Protein AF-A0AAV4W6X4-F1 (afdb_monomer)

Solvent-accessible surface area (backb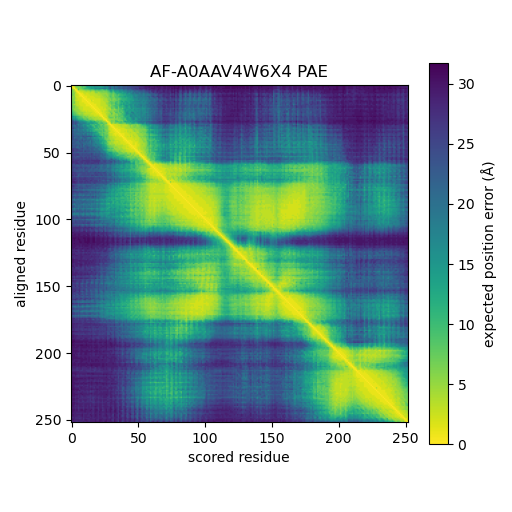one atoms only — not comparable to full-atom values): 14424 Å² total; per-residue (Å²): 135,84,77,59,70,67,57,58,50,54,52,48,53,51,52,53,51,50,51,50,51,55,50,52,53,52,52,52,50,52,52,51,50,50,51,50,51,51,52,51,53,48,52,49,50,51,51,54,49,52,60,51,48,63,61,72,48,82,48,57,67,60,45,52,53,45,26,74,75,66,34,67,70,59,29,50,51,55,53,48,51,52,51,52,49,52,54,50,52,48,53,47,48,45,43,40,62,51,54,48,44,55,50,50,52,36,51,53,55,50,47,72,74,53,85,77,74,92,73,88,60,78,93,50,76,70,32,70,80,69,54,42,68,66,46,54,79,32,87,85,28,82,85,58,66,65,81,53,73,39,71,62,44,96,96,40,76,44,54,35,62,59,32,52,51,49,41,53,49,53,48,64,59,42,59,70,73,67,42,57,62,58,55,48,51,49,51,47,50,55,59,60,58,32,70,72,46,50,54,52,51,52,59,60,68,66,65,69,89,85,71,88,47,71,71,58,51,54,50,52,52,50,53,49,52,53,56,50,51,51,55,52,49,53,53,52,50,53,53,51,54,52,52,53,52,53,53,56,66,71,76,108

Radius of gyration: 35.15 Å; Cα contacts (8 Å, |Δi|>4): 95; chains: 1; bounding box: 85×54×95 Å

Secondary structure (DSSP, 8-state):
----HHHHHHHHHHHHHHHHHHHHHHHHHHHHHHHHHHHHHHHHHHHHHHHHHHHT-TTHHHHHHHHHHHHHHHHHHHHHHHHHHHHHHHHHHHHIIIIIHHHHHHHHHHHHH-------PPP-HHHHHHT-GGGGGSTTSGGG--SSEEEEETTEEEEHHHHHHHHHHHHHHHHHHT-HHHHHHHHHHHHHTSHHHHHHHHHHHT--S----HHHHHHHHHHHHHHHHHHHHHHHHHHHHHHHHHHHHH--

Sequence (252 aa):
MHQSLTIKRQVKERLDAEKQRKIATKTLSYLTRIKLALLMTWHKFWHEIKGISYIFEPWHSSIKTIQGQYGSGVASYFIFLRWLLYINLWNFFTTFCFVVTPQLIVTTKTNHTSLSSNSSESFHFSNLLTGSGWLTDSLFYYGHYTHKVLEVIPHLYYNMPLAYLLTIGINAIINPNCSEFKLHIKNYVDTAGGIKNVFCNKIFSAWDYAIETENAAQLQKRSFCNGMQELLYMKYQDKMQRTTKQIIIQSH

Foldseek 3Di:
DDDDPVVVVVVVVVVVVVVVVVVVVVVVVVVVVVVVVVVVVVVVVVVVVVVCVVVLCVCVVVLVVCCVVVNDVVSLVVVVVSLVVVLVVVLVVLCCVLFLVLVVLQVVVVCVVPVDDDPPDDDDPVCVVVCDGPNCPDSPHPVVTDQQFDCSDVVDTRGNVVSVVVSCVVSVVVSVVSPVVVVVVVVVVVVCVPLVNVVVVLVVVLDDPPDPDPVVVVVSVVVSVVVVVVSVVVVVVVVVVVVVVVVVVVVD

Organism: Caerostris extrusa (NCBI:txid172846)

InterPro domains:
  IPR038900 Transmembrane channel-like protein [PTHR23302] (5-247)

Mean predicted aligned error: 16.88 Å

pLDDT: mean 78.05, std 10.92, range [46.84, 92.44]

Structure (mmCIF, N/CA/C/O backbone):
data_AF-A0AAV4W6X4-F1
#
_entry.id   AF-A0AAV4W6X4-F1
#
loop_
_atom_site.group_PDB
_atom_site.id
_atom_site.type_symbol
_atom_site.label_atom_id
_atom_site.label_alt_id
_atom_site.label_comp_id
_atom_site.label_asym_id
_atom_site.label_entity_id
_atom_site.label_seq_id
_atom_site.pdbx_PDB_ins_code
_atom_site.Cartn_x
_atom_site.Cartn_y
_atom_site.Cartn_z
_atom_site.occupancy
_atom_site.B_iso_or_equiv
_atom_site.auth_seq_id
_atom_site.auth_comp_id
_atom_site.auth_asym_id
_atom_site.auth_atom_id
_atom_site.pdbx_PDB_model_num
ATOM 1 N N . MET A 1 1 ? 61.155 35.122 -43.018 1.00 46.84 1 MET A N 1
ATOM 2 C CA . MET A 1 1 ? 61.040 35.085 -41.542 1.00 46.84 1 MET A CA 1
ATOM 3 C C . MET A 1 1 ? 60.462 33.725 -41.139 1.00 46.84 1 MET A C 1
ATOM 5 O O . MET A 1 1 ? 59.253 33.538 -41.180 1.00 46.84 1 MET A O 1
ATOM 9 N N . HIS A 1 2 ? 61.316 32.728 -40.881 1.00 55.78 2 HIS A N 1
ATOM 10 C CA . HIS A 1 2 ? 60.877 31.373 -40.519 1.00 55.78 2 HIS A CA 1
ATOM 11 C C . HIS A 1 2 ? 60.435 31.358 -39.053 1.00 55.78 2 HIS A C 1
ATOM 13 O O . HIS A 1 2 ? 61.258 31.472 -38.151 1.00 55.78 2 HIS A O 1
ATOM 19 N N . GLN A 1 3 ? 59.131 31.247 -38.803 1.00 60.97 3 GLN A N 1
ATOM 20 C CA . GLN A 1 3 ? 58.630 31.020 -37.447 1.00 60.97 3 GLN A CA 1
ATOM 21 C C . GLN A 1 3 ? 59.126 29.661 -36.942 1.00 60.97 3 GLN A C 1
ATOM 23 O O . GLN A 1 3 ? 58.986 28.657 -37.646 1.00 60.97 3 GLN A O 1
ATOM 28 N N . SER A 1 4 ? 59.696 29.626 -35.734 1.00 71.75 4 SER A N 1
ATOM 29 C CA . SER A 1 4 ? 60.204 28.385 -35.148 1.00 71.75 4 SER A CA 1
ATOM 30 C C . SER A 1 4 ? 59.057 27.391 -34.931 1.00 71.75 4 SER A C 1
ATOM 32 O O . SER A 1 4 ? 57.954 27.751 -34.507 1.00 71.75 4 SER A O 1
ATOM 34 N N . LEU A 1 5 ? 59.304 26.120 -35.257 1.00 75.06 5 LEU A N 1
ATOM 35 C CA . LEU A 1 5 ? 58.319 25.031 -35.175 1.00 75.06 5 LEU A CA 1
ATOM 36 C C . LEU A 1 5 ? 57.705 24.903 -33.771 1.00 75.06 5 LEU A C 1
ATOM 38 O O . LEU A 1 5 ? 56.543 24.522 -33.622 1.00 75.06 5 LEU A O 1
ATOM 42 N N . THR A 1 6 ? 58.462 25.303 -32.752 1.00 74.75 6 THR A N 1
ATOM 43 C CA . THR A 1 6 ? 58.062 25.329 -31.345 1.00 74.75 6 THR A CA 1
ATOM 44 C C . THR A 1 6 ? 56.880 26.267 -31.094 1.00 74.75 6 THR A C 1
ATOM 46 O O . THR A 1 6 ? 55.951 25.898 -30.377 1.00 74.75 6 THR A O 1
ATOM 49 N N . ILE A 1 7 ? 56.854 27.437 -31.744 1.00 79.19 7 ILE A N 1
ATOM 50 C CA . ILE A 1 7 ? 55.760 28.411 -31.600 1.00 79.19 7 ILE A CA 1
ATOM 51 C C . ILE A 1 7 ? 54.475 27.857 -32.223 1.00 79.19 7 ILE A C 1
ATOM 53 O O . ILE A 1 7 ? 53.411 27.921 -31.611 1.00 79.19 7 ILE A O 1
ATOM 57 N N . LYS A 1 8 ? 54.561 27.237 -33.407 1.00 81.19 8 LYS A N 1
ATOM 58 C CA . LYS A 1 8 ? 53.390 26.622 -34.058 1.00 81.19 8 LYS A CA 1
ATOM 59 C C . LYS A 1 8 ? 52.809 25.477 -33.230 1.00 81.19 8 LYS A C 1
ATOM 61 O O . LYS A 1 8 ? 51.589 25.347 -33.142 1.00 81.19 8 LYS A O 1
ATOM 66 N N . ARG A 1 9 ? 53.669 24.676 -32.594 1.00 82.19 9 ARG A N 1
ATOM 67 C CA . ARG A 1 9 ? 53.244 23.587 -31.709 1.00 82.19 9 ARG A CA 1
ATOM 68 C C . ARG A 1 9 ? 52.538 24.112 -30.456 1.00 82.19 9 ARG A C 1
ATOM 70 O O . ARG A 1 9 ? 51.444 23.646 -30.161 1.00 82.19 9 ARG A O 1
ATOM 77 N N . GLN A 1 10 ? 53.090 25.131 -29.795 1.00 83.69 10 GLN A N 1
ATOM 78 C CA . GLN A 1 10 ? 52.441 25.753 -28.633 1.00 83.69 10 GLN A CA 1
ATOM 79 C C . GLN A 1 10 ? 51.100 26.407 -28.982 1.00 83.69 10 GLN A C 1
ATOM 81 O O . GLN A 1 10 ? 50.143 26.303 -28.217 1.00 83.69 10 GLN A O 1
ATOM 86 N N . VAL A 1 11 ? 51.004 27.066 -30.140 1.00 82.81 11 VAL A N 1
ATOM 87 C CA . VAL A 1 11 ? 49.744 27.665 -30.602 1.00 82.81 11 VAL A CA 1
ATOM 88 C C . VAL A 1 11 ? 48.695 26.585 -30.866 1.00 82.81 11 VAL A C 1
ATOM 90 O O . VAL A 1 11 ? 47.550 26.748 -30.450 1.00 82.81 11 VAL A O 1
ATOM 93 N N . LYS A 1 12 ? 49.082 25.462 -31.483 1.00 83.81 12 LYS A N 1
ATOM 94 C CA . LYS A 1 12 ? 48.182 24.326 -31.714 1.00 83.81 12 LYS A CA 1
ATOM 95 C C . LYS A 1 12 ? 47.697 23.699 -30.404 1.00 83.81 12 LYS A C 1
ATOM 97 O O . LYS A 1 12 ? 46.496 23.531 -30.237 1.00 83.81 12 LYS A O 1
ATOM 102 N N . GLU A 1 13 ? 48.595 23.445 -29.453 1.00 84.94 13 GLU A N 1
ATOM 103 C CA . GLU A 1 13 ? 48.237 22.891 -28.137 1.00 84.94 13 GLU A CA 1
ATOM 104 C C . GLU A 1 13 ? 47.282 23.822 -27.362 1.00 84.94 13 GLU A C 1
ATOM 106 O O . GLU A 1 13 ? 46.324 23.352 -26.746 1.00 84.94 13 GLU A O 1
ATOM 111 N N . ARG A 1 14 ? 47.467 25.150 -27.448 1.00 83.25 14 ARG A N 1
ATOM 112 C CA . ARG A 1 14 ? 46.530 26.128 -26.860 1.00 83.25 14 ARG A CA 1
ATOM 113 C C . ARG A 1 14 ? 45.168 26.142 -27.558 1.00 83.25 14 ARG A C 1
ATOM 115 O O . ARG A 1 14 ? 44.146 26.211 -26.878 1.00 83.25 14 ARG A O 1
ATOM 122 N N . LEU A 1 15 ? 45.143 26.048 -28.887 1.00 83.56 15 LEU A N 1
ATOM 123 C CA . LEU A 1 15 ? 43.908 25.961 -29.676 1.00 83.56 15 LEU A CA 1
ATOM 124 C C . LEU A 1 15 ? 43.122 24.683 -29.365 1.00 83.56 15 LEU A C 1
ATOM 126 O O . LEU A 1 15 ? 41.903 24.738 -29.184 1.00 83.56 15 LEU A O 1
ATOM 130 N N . ASP A 1 16 ? 43.812 23.550 -29.249 1.00 82.50 16 ASP A N 1
ATOM 131 C CA . ASP A 1 16 ? 43.201 22.266 -28.912 1.00 82.50 16 ASP A CA 1
ATOM 132 C C . ASP A 1 16 ? 42.662 22.275 -27.467 1.00 82.50 16 ASP A C 1
ATOM 134 O O . ASP A 1 16 ? 41.526 21.849 -27.231 1.00 82.50 16 ASP A O 1
ATOM 138 N N . ALA A 1 17 ? 43.395 22.867 -26.516 1.00 82.38 17 ALA A N 1
ATOM 139 C CA . ALA A 1 17 ? 42.943 23.041 -25.133 1.00 82.38 17 ALA A CA 1
ATOM 140 C C . ALA A 1 17 ? 41.722 23.978 -25.008 1.00 82.38 17 ALA A C 1
ATOM 142 O O . ALA A 1 17 ? 40.789 23.692 -24.249 1.00 82.38 17 ALA A O 1
ATOM 143 N N . GLU A 1 18 ? 41.672 25.078 -25.768 1.00 81.06 18 GLU A N 1
ATOM 144 C CA . GLU A 1 18 ? 40.496 25.958 -25.814 1.00 81.06 18 GLU A CA 1
ATOM 145 C C . GLU A 1 18 ? 39.280 25.275 -26.441 1.00 81.06 18 GLU A C 1
ATOM 147 O O . GLU A 1 18 ? 38.154 25.438 -25.956 1.00 81.06 18 GLU A O 1
ATOM 152 N N . LYS A 1 19 ? 39.490 24.494 -27.506 1.00 78.25 19 LYS A N 1
ATOM 153 C CA . LYS A 1 19 ? 38.424 23.735 -28.163 1.00 78.25 19 LYS A CA 1
ATOM 154 C C . LYS A 1 19 ? 37.836 22.704 -27.202 1.00 78.25 19 LYS A C 1
ATOM 156 O O . LYS A 1 19 ? 36.614 22.640 -27.067 1.00 78.25 19 LYS A O 1
ATOM 161 N N . GLN A 1 20 ? 38.680 21.982 -26.464 1.00 73.50 20 GLN A N 1
ATOM 162 C CA . GLN A 1 20 ? 38.234 21.039 -25.436 1.00 73.50 20 GLN A CA 1
ATOM 163 C C . GLN A 1 20 ? 37.501 21.730 -24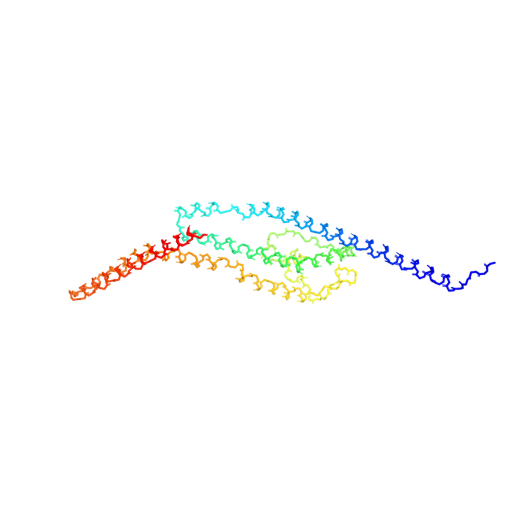.280 1.00 73.50 20 GLN A C 1
ATOM 165 O O . GLN A 1 20 ? 36.435 21.262 -23.881 1.00 73.50 20 GLN A O 1
ATOM 170 N N . ARG A 1 21 ? 37.979 22.886 -23.797 1.00 71.31 21 ARG A N 1
ATOM 171 C CA . ARG A 1 21 ? 37.264 23.677 -22.777 1.00 71.31 21 ARG A CA 1
ATOM 172 C C . ARG A 1 21 ? 35.891 24.151 -23.252 1.00 71.31 21 ARG A C 1
ATOM 174 O O . ARG A 1 21 ? 34.931 24.056 -22.495 1.00 71.31 21 ARG A O 1
ATOM 181 N N . LYS A 1 22 ? 35.772 24.635 -24.493 1.00 69.56 22 LYS A N 1
ATOM 182 C CA . LYS A 1 22 ? 34.487 25.075 -25.075 1.00 69.56 22 LYS A CA 1
ATOM 183 C C . LYS A 1 22 ? 33.509 23.916 -25.280 1.00 69.56 22 LYS A C 1
ATOM 185 O O . LYS A 1 22 ? 32.305 24.109 -25.132 1.00 69.56 22 LYS A O 1
ATOM 190 N N . ILE A 1 23 ? 34.007 22.725 -25.613 1.00 67.19 23 ILE A N 1
ATOM 191 C CA . ILE A 1 23 ? 33.185 21.512 -25.699 1.00 67.19 23 ILE A CA 1
ATOM 192 C C . ILE A 1 23 ? 32.712 21.115 -24.298 1.00 67.19 23 ILE A C 1
ATOM 194 O O . ILE A 1 23 ? 31.509 20.972 -24.100 1.00 67.19 23 ILE A O 1
ATOM 198 N N . ALA A 1 24 ? 33.621 21.053 -23.320 1.00 65.25 24 ALA A N 1
ATOM 199 C CA . ALA A 1 24 ? 33.309 20.688 -21.941 1.00 65.25 24 ALA A CA 1
ATOM 200 C C . ALA A 1 24 ? 32.293 21.640 -21.286 1.00 65.25 24 ALA A C 1
ATOM 202 O O . ALA A 1 24 ? 31.374 21.178 -20.618 1.00 65.25 24 ALA A O 1
ATOM 203 N N . THR A 1 25 ? 32.393 22.959 -21.498 1.00 63.28 25 THR A N 1
ATOM 204 C CA . THR A 1 25 ? 31.425 23.930 -20.949 1.00 63.28 25 THR A CA 1
ATOM 205 C C . THR A 1 25 ? 30.062 23.864 -21.639 1.00 63.28 25 THR A C 1
ATOM 207 O O . THR A 1 25 ? 29.034 23.984 -20.967 1.00 63.28 25 THR A O 1
ATOM 210 N N . LYS A 1 26 ? 30.015 23.609 -22.956 1.00 61.59 26 LYS A N 1
ATOM 211 C CA . LYS A 1 26 ? 28.754 23.377 -23.683 1.00 61.59 26 LYS A CA 1
ATOM 212 C C . LYS A 1 26 ? 28.065 22.083 -23.238 1.00 61.59 26 LYS A C 1
ATOM 214 O O . LYS A 1 26 ? 26.854 22.103 -23.015 1.00 61.59 26 LYS A O 1
ATOM 219 N N . THR A 1 27 ? 28.809 20.991 -23.048 1.00 61.06 27 THR A N 1
ATOM 220 C CA . THR A 1 27 ? 28.259 19.718 -22.546 1.00 61.06 27 THR A CA 1
ATOM 221 C C . THR A 1 27 ? 27.815 19.830 -21.088 1.00 61.06 27 THR A C 1
ATOM 223 O O . THR A 1 27 ? 26.725 19.361 -20.757 1.00 61.06 27 THR A O 1
ATOM 226 N N . LEU A 1 28 ? 28.580 20.525 -20.232 1.00 61.84 28 LEU A N 1
ATOM 227 C CA . LEU A 1 28 ? 28.172 20.806 -18.848 1.00 61.84 28 LEU A CA 1
ATOM 228 C C . LEU A 1 28 ? 26.872 21.627 -18.812 1.00 61.84 28 LEU A C 1
ATOM 230 O O . LEU A 1 28 ? 25.986 21.345 -18.008 1.00 61.84 28 LEU A O 1
ATOM 234 N N . SER A 1 29 ? 26.712 22.606 -19.710 1.00 69.94 29 SER A N 1
ATOM 235 C CA . SER A 1 29 ? 25.499 23.431 -19.802 1.00 69.94 29 SER A CA 1
ATOM 236 C C . SER A 1 29 ? 24.272 22.622 -20.233 1.00 69.94 29 SER A C 1
ATOM 238 O O . SER A 1 29 ? 23.201 22.779 -19.649 1.00 69.94 29 SER A O 1
ATOM 240 N N . TYR A 1 30 ? 24.415 21.715 -21.202 1.00 76.06 30 TYR A N 1
ATOM 241 C CA . TYR A 1 30 ? 23.309 20.873 -21.666 1.00 76.06 30 TYR A CA 1
ATOM 242 C C . TYR A 1 30 ? 22.846 19.871 -20.596 1.00 76.06 30 TYR A C 1
ATOM 244 O O . 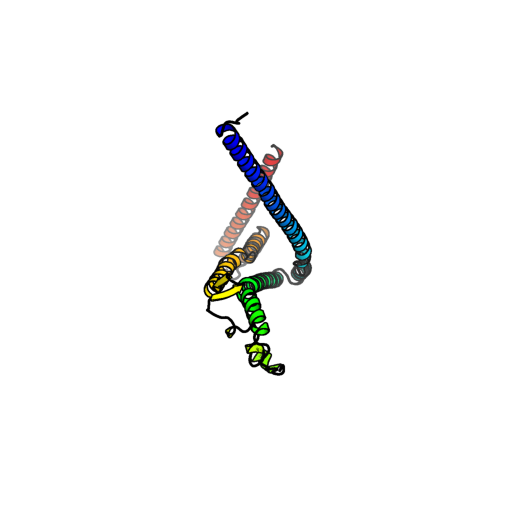TYR A 1 30 ? 21.649 19.763 -20.336 1.00 76.06 30 TYR A O 1
ATOM 252 N N . LEU A 1 31 ? 23.778 19.220 -19.892 1.00 77.00 31 LEU A N 1
ATOM 253 C CA . LEU A 1 31 ? 23.449 18.317 -18.780 1.00 77.00 31 LEU A CA 1
ATOM 254 C C . LEU A 1 31 ? 22.811 19.058 -17.600 1.00 77.00 31 LEU A C 1
ATOM 256 O O . LEU A 1 31 ? 21.864 18.561 -16.993 1.00 77.00 31 LEU A O 1
ATOM 260 N N . THR A 1 32 ? 23.272 20.277 -17.313 1.00 77.31 32 THR A N 1
ATOM 261 C CA . THR A 1 32 ? 22.666 21.121 -16.273 1.00 77.31 32 THR A CA 1
ATOM 262 C C . THR A 1 32 ? 21.244 21.536 -16.663 1.00 77.31 32 THR A C 1
ATOM 264 O O . THR A 1 32 ? 20.348 21.511 -15.822 1.00 77.31 32 THR A O 1
ATOM 267 N N . ARG A 1 33 ? 20.996 21.833 -17.946 1.00 79.38 33 ARG A N 1
ATOM 268 C CA . ARG A 1 33 ? 19.652 22.128 -18.474 1.00 79.38 33 ARG A CA 1
ATOM 269 C C . ARG A 1 33 ? 18.726 20.916 -18.420 1.00 79.38 33 ARG A C 1
ATOM 271 O O . ARG A 1 33 ? 17.586 21.075 -18.003 1.00 79.38 33 ARG A O 1
ATOM 278 N N . ILE A 1 34 ? 19.207 19.723 -18.774 1.00 81.19 34 ILE A N 1
ATOM 279 C CA . ILE A 1 34 ? 18.426 18.480 -18.665 1.00 81.19 34 ILE A CA 1
ATOM 280 C C . ILE A 1 34 ? 18.092 18.184 -17.203 1.00 81.19 34 ILE A C 1
ATOM 282 O O . ILE A 1 34 ? 16.940 17.898 -16.893 1.00 81.19 34 ILE A O 1
ATOM 286 N N . LYS A 1 35 ? 19.061 18.317 -16.289 1.00 84.12 35 LYS A N 1
ATOM 287 C CA . LYS A 1 35 ? 18.835 18.126 -14.850 1.00 84.12 35 LYS A CA 1
ATOM 288 C C . LYS A 1 35 ? 17.795 19.107 -14.308 1.00 84.12 35 LYS A C 1
ATOM 290 O O . LYS A 1 35 ? 16.911 18.696 -13.567 1.00 84.12 35 LYS A O 1
ATOM 295 N N . LEU A 1 36 ? 17.876 20.381 -14.694 1.00 83.25 36 LEU A N 1
ATOM 296 C CA . LEU A 1 36 ? 16.906 21.405 -14.300 1.00 83.25 36 LEU A CA 1
ATOM 297 C C . LEU A 1 36 ? 15.523 21.152 -14.911 1.00 83.25 36 LEU A C 1
ATOM 299 O O . LEU A 1 36 ? 14.526 21.288 -14.211 1.00 83.25 36 LEU A O 1
ATOM 303 N N . ALA A 1 37 ? 15.452 20.735 -16.177 1.00 83.56 37 ALA A N 1
ATOM 304 C CA . ALA A 1 37 ? 14.200 20.360 -16.827 1.00 83.56 37 ALA A CA 1
ATOM 305 C C . ALA A 1 37 ? 13.538 19.173 -16.117 1.00 83.56 37 ALA A C 1
ATOM 307 O O . ALA A 1 37 ? 12.368 19.273 -15.766 1.00 83.56 37 ALA A O 1
ATOM 308 N N . LEU A 1 38 ? 14.307 18.120 -15.815 1.00 82.38 38 LEU A N 1
ATOM 309 C CA . LEU A 1 38 ? 13.863 16.960 -15.038 1.00 82.38 38 LEU A CA 1
ATOM 310 C C . LEU A 1 38 ? 13.379 17.350 -13.643 1.00 82.38 38 LEU A C 1
ATOM 312 O O . LEU A 1 38 ? 12.319 16.897 -13.220 1.00 82.38 38 LEU A O 1
ATOM 316 N N . LEU A 1 39 ? 14.118 18.215 -12.941 1.00 87.00 39 LEU A N 1
ATOM 317 C CA . LEU A 1 39 ? 13.734 18.686 -11.610 1.00 87.00 39 LEU A CA 1
ATOM 318 C C . LEU A 1 39 ? 12.418 19.477 -11.660 1.00 87.00 39 LEU A C 1
ATOM 320 O O . LEU A 1 39 ? 11.549 19.285 -10.814 1.00 87.00 39 LEU A O 1
ATOM 324 N N . MET A 1 40 ? 12.250 20.328 -12.675 1.00 83.38 40 MET A N 1
ATOM 325 C CA . MET A 1 40 ? 11.034 21.116 -12.880 1.00 83.38 40 MET A CA 1
ATOM 326 C C . MET A 1 40 ? 9.838 20.244 -13.278 1.00 83.38 40 MET A C 1
ATOM 328 O O . MET A 1 40 ? 8.749 20.436 -12.739 1.00 83.38 40 MET A O 1
ATOM 332 N N . THR A 1 41 ? 10.011 19.266 -14.173 1.00 81.75 41 THR A N 1
ATOM 333 C CA . THR A 1 41 ? 8.945 18.313 -14.529 1.00 81.75 41 THR A CA 1
ATOM 334 C C . THR A 1 41 ? 8.582 17.412 -13.359 1.00 81.75 41 THR A C 1
ATOM 336 O O . THR A 1 41 ? 7.404 17.157 -13.147 1.00 81.75 41 THR A O 1
ATOM 339 N N . TRP A 1 42 ? 9.564 16.992 -12.559 1.00 82.94 42 TRP A N 1
ATOM 340 C CA . TRP A 1 42 ? 9.331 16.229 -11.335 1.00 82.94 42 TRP A CA 1
ATOM 341 C C . TRP A 1 42 ? 8.532 17.053 -10.326 1.00 82.94 42 TRP A C 1
ATOM 343 O O . TRP A 1 42 ? 7.546 16.572 -9.780 1.00 82.94 42 TRP A O 1
ATOM 353 N N . HIS A 1 43 ? 8.895 18.322 -10.132 1.00 82.56 43 HIS A N 1
ATOM 354 C CA . HIS A 1 43 ? 8.172 19.217 -9.233 1.00 82.56 43 HIS A CA 1
ATOM 355 C C . HIS A 1 43 ? 6.723 19.452 -9.688 1.00 82.56 43 HIS A C 1
ATOM 357 O O . HIS A 1 43 ? 5.807 19.387 -8.872 1.00 82.56 43 HIS A O 1
ATOM 363 N N . LYS A 1 44 ? 6.502 19.654 -10.995 1.00 83.44 44 LYS A N 1
ATOM 364 C CA . LYS A 1 44 ? 5.157 19.766 -11.581 1.00 83.44 44 LYS A CA 1
ATOM 365 C C . LYS A 1 44 ? 4.356 18.476 -11.423 1.00 83.44 44 LYS A C 1
ATOM 367 O O . LYS A 1 44 ? 3.222 18.524 -10.975 1.00 83.44 44 LYS A O 1
ATOM 372 N N . PHE A 1 45 ? 4.959 17.326 -11.708 1.00 78.50 45 PHE A N 1
ATOM 373 C CA . PHE A 1 45 ? 4.318 16.023 -11.537 1.00 78.50 45 PHE A CA 1
ATOM 374 C C . PHE A 1 45 ? 3.897 15.772 -10.083 1.00 78.50 45 PHE A C 1
ATOM 376 O O . PHE A 1 45 ? 2.769 15.359 -9.830 1.00 78.50 45 PHE A O 1
ATOM 383 N N . TRP A 1 46 ? 4.754 16.105 -9.113 1.00 80.88 46 TRP A N 1
ATOM 384 C CA . TRP A 1 46 ? 4.396 16.041 -7.694 1.00 80.88 46 TRP A CA 1
ATOM 385 C C . TRP A 1 46 ? 3.271 17.000 -7.314 1.00 80.88 46 TRP A C 1
ATOM 387 O O . TRP A 1 46 ? 2.455 16.669 -6.457 1.00 80.88 46 TRP A O 1
ATOM 397 N N . HIS A 1 47 ? 3.218 18.180 -7.928 1.00 78.69 47 HIS A N 1
ATOM 398 C CA . HIS A 1 47 ? 2.141 19.137 -7.706 1.00 78.69 47 HIS A CA 1
ATOM 399 C C . HIS A 1 47 ? 0.792 18.601 -8.219 1.00 78.69 47 HIS A C 1
ATOM 401 O O . HIS A 1 47 ? -0.200 18.656 -7.495 1.00 78.69 47 HIS A O 1
ATOM 407 N N . GLU A 1 48 ? 0.769 17.999 -9.410 1.00 79.69 48 GLU A N 1
ATOM 408 C CA . GLU A 1 48 ? -0.426 17.348 -9.970 1.00 79.69 48 GLU A CA 1
ATOM 409 C C . GLU A 1 48 ? -0.859 16.130 -9.137 1.00 79.69 48 GLU A C 1
ATOM 411 O O . GLU A 1 48 ? -2.035 15.988 -8.802 1.00 79.69 48 GLU A O 1
ATOM 416 N N . ILE A 1 49 ? 0.090 15.293 -8.693 1.00 73.62 49 ILE A N 1
ATOM 417 C CA . ILE A 1 49 ? -0.201 14.171 -7.786 1.00 73.62 49 ILE A CA 1
ATOM 418 C C . ILE A 1 49 ? -0.795 14.659 -6.465 1.00 73.62 49 ILE A C 1
ATOM 420 O O . ILE A 1 49 ? -1.707 14.020 -5.951 1.00 73.62 49 ILE A O 1
ATOM 424 N N . LYS A 1 50 ? -0.330 15.784 -5.910 1.00 70.50 50 LYS A N 1
ATOM 425 C CA . LYS A 1 50 ? -0.929 16.366 -4.697 1.00 70.50 50 LYS A CA 1
ATOM 426 C C . LYS A 1 50 ? -2.367 16.828 -4.932 1.00 70.50 50 LYS A C 1
ATOM 428 O O . LYS A 1 50 ? -3.201 16.614 -4.058 1.00 70.50 50 LYS A O 1
ATOM 433 N N . GLY A 1 51 ? -2.673 17.392 -6.102 1.00 68.50 51 GLY A N 1
ATOM 434 C CA . GLY A 1 51 ? -4.048 17.717 -6.498 1.00 68.50 51 GLY A CA 1
ATOM 435 C C . GLY A 1 51 ? -4.941 16.474 -6.575 1.00 68.50 51 GLY A C 1
ATOM 436 O O . GLY A 1 51 ? -6.046 16.465 -6.037 1.00 68.50 51 GLY A O 1
ATOM 437 N N . ILE A 1 52 ? -4.424 15.382 -7.144 1.00 64.31 52 ILE A N 1
ATOM 438 C CA . ILE A 1 52 ? -5.114 14.083 -7.201 1.00 64.31 52 ILE A CA 1
ATOM 439 C C . ILE A 1 52 ? -5.167 13.418 -5.813 1.00 64.31 52 ILE A C 1
ATOM 441 O O . ILE A 1 52 ? -6.099 12.681 -5.508 1.00 64.31 52 ILE A O 1
ATOM 445 N N . SER A 1 53 ? -4.230 13.712 -4.912 1.00 62.78 53 SER A N 1
ATOM 446 C CA . SER A 1 53 ? -4.239 13.195 -3.540 1.00 62.78 53 SER A CA 1
ATOM 447 C C . SER A 1 53 ? -5.459 13.663 -2.742 1.00 62.78 53 SER A C 1
ATOM 449 O O . SER A 1 53 ? -5.929 12.915 -1.891 1.00 62.78 53 SER A O 1
ATOM 451 N N . TYR A 1 54 ? -6.016 14.840 -3.048 1.00 61.06 54 TYR A N 1
ATOM 452 C CA . TYR A 1 54 ? -7.303 15.277 -2.490 1.00 61.06 54 TYR A CA 1
ATOM 453 C C . TYR A 1 54 ? -8.482 14.442 -3.017 1.00 61.06 54 TYR A C 1
ATOM 455 O O . TYR A 1 54 ? -9.460 14.231 -2.306 1.00 61.06 54 TYR A O 1
ATOM 463 N N . ILE A 1 55 ? -8.372 13.897 -4.233 1.00 58.41 55 ILE A N 1
ATOM 464 C CA . ILE A 1 55 ? -9.318 12.913 -4.781 1.00 58.41 55 ILE A CA 1
ATOM 465 C C . ILE A 1 55 ? -9.124 11.531 -4.140 1.00 58.41 55 ILE A C 1
ATOM 467 O O . ILE A 1 55 ? -10.085 10.773 -4.081 1.00 58.41 55 ILE A O 1
ATOM 471 N N . PHE A 1 56 ? -7.932 11.210 -3.615 1.00 57.38 56 PHE A N 1
ATOM 472 C CA . PHE A 1 56 ? -7.652 9.976 -2.859 1.00 57.38 56 PHE A CA 1
ATOM 473 C C . PHE A 1 56 ? -8.199 9.972 -1.415 1.00 57.38 56 PHE A C 1
ATOM 475 O O . PHE A 1 56 ? -8.152 8.929 -0.754 1.00 57.38 56 PHE A O 1
ATOM 482 N N . GLU A 1 57 ? -8.853 11.052 -0.973 1.00 64.44 57 GLU A N 1
ATOM 483 C CA . GLU A 1 57 ? -9.679 11.119 0.245 1.00 64.44 57 GLU A CA 1
ATOM 484 C C . GLU A 1 57 ? -11.205 10.939 0.019 1.00 64.44 57 GLU A C 1
ATOM 486 O O . GLU A 1 57 ? -11.990 11.428 0.838 1.00 64.44 57 GLU A O 1
ATOM 491 N N . PRO A 1 58 ? -11.717 10.219 -1.003 1.00 62.88 58 PRO A N 1
ATOM 492 C CA . PRO A 1 58 ? -13.118 10.358 -1.411 1.00 62.88 58 PRO A CA 1
ATOM 493 C C . PRO A 1 58 ? -14.112 9.783 -0.382 1.00 62.88 58 PRO A C 1
ATOM 495 O O . PRO A 1 58 ? -15.318 9.971 -0.494 1.00 62.88 58 PRO A O 1
ATOM 498 N N . TRP A 1 59 ? -13.619 9.091 0.646 1.00 70.56 59 TRP A N 1
ATOM 499 C CA . TRP A 1 59 ? -14.417 8.394 1.654 1.00 70.56 59 TRP A CA 1
ATOM 500 C C . TRP A 1 59 ? -14.039 8.726 3.101 1.00 70.56 59 TRP A C 1
ATOM 502 O O . TRP A 1 59 ? -14.605 8.124 4.009 1.00 70.56 59 TRP A O 1
ATOM 512 N N . HIS A 1 60 ? -13.122 9.668 3.370 1.00 75.81 60 HIS A N 1
ATOM 513 C CA . HIS A 1 60 ? -12.770 9.992 4.763 1.00 75.81 60 HIS A CA 1
ATOM 514 C C . HIS A 1 60 ? -13.987 10.517 5.544 1.00 75.81 60 HIS A C 1
ATOM 516 O O . HIS A 1 60 ? -14.312 9.998 6.614 1.00 75.81 60 HIS A O 1
ATOM 522 N N . SER A 1 61 ? -14.699 11.496 4.979 1.00 78.12 61 SER A N 1
ATOM 523 C CA . SER A 1 61 ? -15.908 12.061 5.589 1.00 78.12 61 SER A CA 1
ATOM 524 C C . SER A 1 61 ? -17.012 11.016 5.743 1.00 78.12 61 SER A C 1
ATOM 526 O O . SER A 1 61 ? -17.609 10.917 6.810 1.00 78.12 61 SER A O 1
ATOM 528 N N . SER A 1 62 ? -17.229 10.174 4.730 1.00 83.19 62 SER A N 1
ATOM 529 C CA . SER A 1 62 ? -18.242 9.112 4.770 1.00 83.19 62 SER A CA 1
ATOM 530 C C . SER A 1 62 ? -17.944 8.069 5.849 1.00 83.19 62 SER A C 1
ATOM 532 O O . SER A 1 62 ? -18.832 7.718 6.623 1.00 83.19 62 SER A O 1
ATOM 534 N N . ILE A 1 63 ? -16.687 7.626 5.971 1.00 82.81 63 ILE A N 1
ATOM 535 C CA . ILE A 1 63 ? -16.259 6.683 7.016 1.00 82.81 63 ILE A CA 1
ATOM 536 C C . ILE A 1 63 ? -16.456 7.297 8.408 1.00 82.81 63 ILE A C 1
ATOM 538 O O . ILE A 1 63 ? -16.915 6.612 9.320 1.00 82.81 63 ILE A O 1
ATOM 542 N N . LYS A 1 64 ? -16.163 8.592 8.576 1.00 80.81 64 LYS A N 1
ATOM 543 C CA . LYS A 1 64 ? -16.333 9.292 9.857 1.00 80.81 64 LYS A CA 1
ATOM 544 C C . LYS A 1 64 ? -17.806 9.455 10.244 1.00 80.81 64 LYS A C 1
ATOM 546 O O . LYS A 1 64 ? -18.149 9.286 11.412 1.00 80.81 64 LYS A O 1
ATOM 551 N N . THR A 1 65 ? -18.682 9.721 9.278 1.00 86.25 65 THR A N 1
ATOM 552 C CA . THR A 1 65 ? -20.136 9.746 9.503 1.00 86.25 65 THR A CA 1
ATOM 553 C C . THR A 1 65 ? -20.653 8.369 9.926 1.00 86.25 65 THR A C 1
ATOM 555 O O . THR A 1 65 ? -21.375 8.265 10.917 1.00 86.25 65 THR A O 1
ATOM 558 N N . ILE A 1 66 ? -20.212 7.302 9.249 1.00 83.88 66 ILE A N 1
ATOM 559 C CA . ILE A 1 66 ? -20.557 5.914 9.598 1.00 83.88 66 ILE A CA 1
ATOM 560 C C . ILE A 1 66 ? -20.035 5.559 10.998 1.00 83.88 66 ILE A C 1
ATOM 562 O O . ILE A 1 66 ? -20.752 4.936 11.776 1.00 83.88 66 ILE A O 1
ATOM 566 N N . GLN A 1 67 ? -18.829 6.001 11.364 1.00 82.19 67 GLN A N 1
ATOM 567 C CA . GLN A 1 67 ? -18.281 5.819 12.711 1.00 82.19 67 GLN A CA 1
ATOM 568 C C . GLN A 1 67 ? -19.148 6.483 13.789 1.00 82.19 67 GLN A C 1
ATOM 570 O O . GLN A 1 67 ? -19.319 5.917 14.869 1.00 82.19 67 GLN A O 1
ATOM 575 N N . GLY A 1 68 ? -19.693 7.669 13.505 1.00 82.69 68 GLY A N 1
ATOM 576 C CA . GLY A 1 68 ? -20.583 8.384 14.421 1.00 82.69 68 GLY A CA 1
ATOM 577 C C . GLY A 1 68 ? -21.944 7.707 14.608 1.00 82.69 68 GLY A C 1
ATOM 578 O O . GLY A 1 68 ? -22.498 7.770 15.700 1.00 82.69 68 GLY A O 1
ATOM 579 N N . GLN A 1 69 ? -22.464 7.043 13.571 1.00 88.44 69 GLN A N 1
ATOM 580 C CA . GLN A 1 69 ? -23.782 6.392 13.594 1.00 88.44 69 GLN A CA 1
ATOM 581 C C . GLN A 1 69 ? -23.742 4.930 14.065 1.00 88.44 69 GLN A C 1
ATOM 583 O O . GLN A 1 69 ? -24.615 4.507 14.817 1.00 88.44 69 GLN A O 1
ATOM 588 N N . TYR A 1 70 ? -22.735 4.161 13.641 1.00 82.62 70 TYR A N 1
ATOM 589 C CA . TYR A 1 70 ? -22.646 2.705 13.843 1.00 82.62 70 TYR A CA 1
ATOM 590 C C . TYR A 1 70 ? -21.515 2.283 14.795 1.00 82.62 70 TYR A C 1
ATOM 592 O O . TYR A 1 70 ? -21.323 1.095 15.059 1.00 82.62 70 TYR A O 1
ATOM 600 N N . GLY A 1 71 ? -20.756 3.246 15.323 1.00 78.69 71 GLY A N 1
ATOM 601 C CA . GLY A 1 71 ? -19.666 3.005 16.261 1.00 78.69 71 GLY A CA 1
ATOM 602 C C . GLY A 1 71 ? -18.339 2.615 15.602 1.00 78.69 71 GLY A C 1
ATOM 603 O O . GLY A 1 71 ? -18.184 2.544 14.380 1.00 78.69 71 GLY A O 1
ATOM 604 N N . SER A 1 72 ? -17.331 2.373 16.441 1.00 76.56 72 SER A N 1
ATOM 605 C CA . SER A 1 72 ? -15.948 2.151 16.001 1.00 76.56 72 SER A CA 1
ATOM 606 C C . SER A 1 72 ? -15.718 0.807 15.301 1.00 76.56 72 SER A C 1
ATOM 608 O O . SER A 1 72 ? -14.822 0.708 14.462 1.00 76.56 72 SER A O 1
ATOM 610 N N . GLY A 1 73 ? -16.520 -0.219 15.603 1.00 76.69 73 GLY A N 1
ATOM 611 C CA . GLY A 1 73 ? -16.377 -1.556 15.014 1.00 76.69 73 GLY A CA 1
ATOM 612 C C . GLY A 1 73 ? -16.605 -1.557 13.501 1.00 76.69 73 GLY A C 1
ATOM 613 O O . GLY A 1 73 ? -15.733 -1.972 12.739 1.00 76.69 73 GLY A O 1
ATOM 614 N N . VAL A 1 74 ? -17.736 -1.002 13.057 1.00 82.12 74 VAL A N 1
ATOM 615 C CA . VAL A 1 74 ? -18.075 -0.889 11.628 1.00 82.12 74 VAL A CA 1
ATOM 616 C C . VAL A 1 74 ? -17.099 0.043 10.901 1.00 82.12 74 VAL A C 1
ATOM 618 O O . VAL A 1 74 ? -16.661 -0.259 9.792 1.00 82.12 74 VAL A O 1
ATOM 621 N N . ALA A 1 75 ? -16.673 1.136 11.541 1.00 80.12 75 ALA A N 1
ATOM 622 C CA . ALA A 1 75 ? -15.667 2.038 10.977 1.00 80.12 75 ALA A CA 1
ATOM 623 C C . ALA A 1 75 ? -14.327 1.333 10.705 1.00 80.12 75 ALA A C 1
ATOM 625 O O . ALA A 1 75 ? -13.708 1.549 9.663 1.00 80.12 75 ALA A O 1
ATOM 626 N N . SER A 1 76 ? -13.906 0.445 11.609 1.00 79.94 76 SER A N 1
ATOM 627 C CA . SER A 1 76 ? -12.653 -0.307 11.486 1.00 79.94 76 SER A CA 1
ATOM 628 C C . SER A 1 76 ? -12.654 -1.230 10.261 1.00 79.94 76 SER A C 1
ATOM 630 O O . SER A 1 76 ? -11.630 -1.354 9.588 1.00 79.94 76 SER A O 1
ATOM 632 N N . TYR A 1 77 ? -13.809 -1.813 9.914 1.00 83.81 77 TYR A N 1
ATOM 633 C CA . TYR A 1 77 ? -13.977 -2.618 8.699 1.00 83.81 77 TYR A CA 1
ATOM 634 C C . TYR A 1 77 ? -13.769 -1.797 7.418 1.00 83.81 77 TYR A C 1
ATOM 636 O O . TYR A 1 77 ? -13.000 -2.197 6.546 1.00 83.81 77 TYR A O 1
ATOM 644 N N . PHE A 1 78 ? -14.391 -0.621 7.302 1.00 83.81 78 PHE A N 1
ATOM 645 C CA . PHE A 1 78 ? -14.217 0.225 6.114 1.00 83.81 78 PHE A CA 1
ATOM 646 C C . PHE A 1 78 ? -12.794 0.776 5.989 1.00 83.81 78 PHE A C 1
ATOM 648 O O . PHE A 1 78 ? -12.262 0.885 4.883 1.00 83.81 78 PHE A O 1
ATOM 655 N N . ILE A 1 79 ? -12.149 1.083 7.117 1.00 79.75 79 ILE A N 1
ATOM 656 C CA . ILE A 1 79 ? -10.741 1.491 7.138 1.00 79.75 79 ILE A CA 1
ATOM 657 C C . ILE A 1 79 ? -9.852 0.342 6.648 1.00 79.75 79 ILE A C 1
ATOM 659 O O . ILE A 1 79 ? -8.968 0.579 5.825 1.00 79.75 79 ILE A O 1
ATOM 663 N N . PHE A 1 80 ? -10.108 -0.893 7.089 1.00 80.88 80 PHE A N 1
ATOM 664 C CA . PHE A 1 80 ? -9.434 -2.083 6.566 1.00 80.88 80 PHE A CA 1
ATOM 665 C C . PHE A 1 80 ? -9.647 -2.243 5.055 1.00 80.88 80 PHE A C 1
ATOM 667 O O . PHE A 1 80 ? -8.678 -2.431 4.322 1.00 80.88 80 PHE A O 1
ATOM 674 N N . LEU A 1 81 ? -10.886 -2.102 4.575 1.00 84.25 81 LEU A N 1
ATOM 675 C CA . LEU A 1 81 ? -11.216 -2.231 3.155 1.00 84.25 81 LEU A CA 1
ATOM 676 C C . LEU A 1 81 ? -10.481 -1.191 2.297 1.00 84.25 81 LEU A C 1
ATOM 678 O O . LEU A 1 81 ? -9.963 -1.512 1.229 1.00 84.25 81 LEU A O 1
ATOM 682 N N . ARG A 1 82 ? -10.372 0.045 2.793 1.00 82.19 82 ARG A N 1
ATOM 683 C CA . ARG A 1 82 ? -9.598 1.110 2.147 1.00 82.19 82 ARG A CA 1
ATOM 684 C C . ARG A 1 82 ? -8.116 0.744 2.031 1.00 82.19 82 ARG A C 1
ATOM 686 O O . ARG A 1 82 ? -7.535 0.894 0.960 1.00 82.19 82 ARG A O 1
ATOM 693 N N . TRP A 1 83 ? -7.515 0.236 3.109 1.00 80.75 83 TRP A N 1
ATOM 694 C CA . TRP A 1 83 ? -6.125 -0.237 3.091 1.00 80.75 83 TRP A CA 1
ATOM 695 C C . TRP A 1 83 ? -5.922 -1.395 2.119 1.00 80.75 83 TRP A C 1
ATOM 697 O O . TRP A 1 83 ? -4.962 -1.395 1.348 1.00 80.75 83 TRP A O 1
ATOM 707 N N . LEU A 1 84 ? -6.850 -2.351 2.118 1.00 84.25 84 LEU A N 1
ATOM 708 C CA . LEU A 1 84 ? -6.837 -3.481 1.201 1.00 84.25 84 LEU A CA 1
ATOM 709 C C . LEU A 1 84 ? -6.876 -3.001 -0.255 1.00 84.25 84 LEU A C 1
ATOM 711 O O . LEU A 1 84 ? -6.107 -3.491 -1.080 1.00 84.25 84 LEU A O 1
ATOM 715 N N . LEU A 1 85 ? -7.718 -2.015 -0.570 1.00 86.62 85 LEU A N 1
ATOM 716 C CA . LEU A 1 85 ? -7.798 -1.433 -1.907 1.00 86.62 85 LEU A CA 1
ATOM 717 C C . LEU A 1 85 ? -6.480 -0.768 -2.318 1.00 86.62 85 LEU A C 1
ATOM 719 O O . LEU A 1 85 ? -6.011 -1.022 -3.425 1.00 86.62 85 LEU A O 1
ATOM 723 N N . TYR A 1 86 ? -5.846 0.024 -1.445 1.00 83.81 86 TYR A N 1
ATOM 724 C CA . TYR A 1 86 ? -4.564 0.664 -1.768 1.00 83.81 86 TYR A CA 1
ATOM 725 C C . TYR A 1 86 ? -3.446 -0.349 -2.022 1.00 83.81 86 TYR A C 1
ATOM 727 O O . TYR A 1 86 ? -2.706 -0.202 -2.993 1.00 83.81 86 TYR A O 1
ATOM 735 N N . ILE A 1 87 ? -3.356 -1.406 -1.210 1.00 84.75 87 ILE A N 1
ATOM 736 C CA . ILE A 1 87 ? -2.377 -2.485 -1.412 1.00 84.75 87 ILE A CA 1
ATOM 737 C C . ILE A 1 87 ? -2.621 -3.197 -2.750 1.00 84.75 87 ILE A C 1
ATOM 739 O O . ILE A 1 87 ? -1.679 -3.449 -3.500 1.00 84.75 87 ILE A O 1
ATOM 743 N N . ASN A 1 88 ? -3.879 -3.491 -3.089 1.00 89.31 88 ASN A N 1
ATOM 744 C CA . ASN A 1 88 ? -4.216 -4.113 -4.371 1.00 89.31 88 ASN A CA 1
ATOM 745 C C . ASN A 1 88 ? -3.908 -3.197 -5.561 1.00 89.31 88 ASN A C 1
ATOM 747 O O . ASN A 1 88 ? -3.350 -3.662 -6.552 1.00 89.31 88 ASN A O 1
ATOM 751 N N . LEU A 1 89 ? -4.211 -1.902 -5.456 1.00 89.00 89 LEU A N 1
ATOM 752 C CA . LEU A 1 89 ? -3.908 -0.928 -6.503 1.00 89.00 89 LEU A CA 1
ATOM 753 C C . LEU A 1 89 ? -2.395 -0.770 -6.702 1.00 89.00 89 LEU A C 1
ATOM 755 O O . LEU A 1 89 ? -1.925 -0.694 -7.836 1.00 89.00 89 LEU A O 1
ATOM 759 N N . TRP A 1 90 ? -1.628 -0.780 -5.611 1.00 87.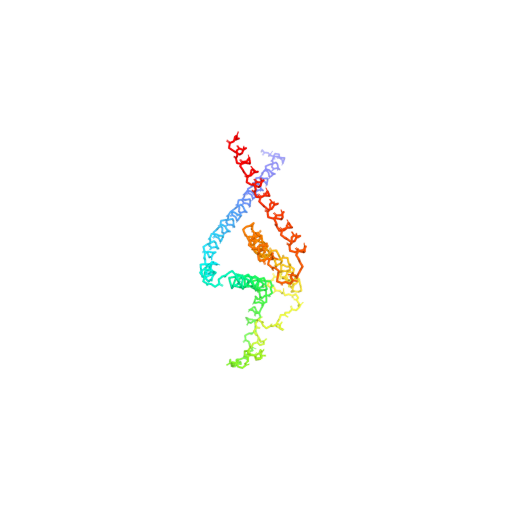56 90 TRP A N 1
ATOM 760 C CA . TRP A 1 90 ? -0.171 -0.783 -5.664 1.00 87.56 90 TRP A CA 1
ATOM 761 C C . TRP A 1 90 ? 0.374 -2.041 -6.353 1.00 87.56 90 TRP A C 1
ATOM 763 O O . TRP A 1 90 ? 1.168 -1.926 -7.286 1.00 87.56 90 TRP A O 1
ATOM 773 N N . ASN A 1 91 ? -0.096 -3.233 -5.961 1.00 89.88 91 ASN A N 1
ATOM 774 C CA . ASN A 1 91 ? 0.287 -4.498 -6.602 1.00 89.88 91 ASN A CA 1
ATOM 775 C C . ASN A 1 91 ? -0.078 -4.518 -8.096 1.00 89.88 91 ASN A C 1
ATOM 777 O O . ASN A 1 91 ? 0.680 -5.037 -8.919 1.00 89.88 91 ASN A O 1
ATOM 781 N N . PHE A 1 92 ? -1.230 -3.947 -8.457 1.00 90.88 92 PHE A N 1
ATOM 782 C CA . PHE A 1 92 ? -1.631 -3.790 -9.850 1.00 90.88 92 PHE A CA 1
ATOM 783 C C . PHE A 1 92 ? -0.649 -2.891 -10.601 1.00 90.88 92 PHE A C 1
ATOM 785 O O . PHE A 1 92 ? -0.164 -3.276 -11.660 1.00 90.88 92 PHE A O 1
ATOM 792 N N . PHE A 1 93 ? -0.303 -1.731 -10.041 1.00 91.25 93 PHE A N 1
ATOM 793 C CA . PHE A 1 93 ? 0.619 -0.790 -10.672 1.00 91.25 93 PHE A CA 1
ATOM 794 C C . PHE A 1 93 ? 2.013 -1.392 -10.880 1.00 91.25 93 PHE A C 1
ATOM 796 O O . PHE A 1 93 ? 2.565 -1.300 -11.976 1.00 91.25 93 PHE A O 1
ATOM 803 N N . THR A 1 94 ? 2.574 -2.062 -9.871 1.00 90.56 94 THR A N 1
ATOM 804 C CA . THR A 1 94 ? 3.893 -2.701 -9.993 1.00 90.56 94 THR A CA 1
ATOM 805 C C . THR A 1 94 ? 3.882 -3.810 -11.041 1.00 90.56 94 THR A C 1
ATOM 807 O O . THR A 1 94 ? 4.759 -3.845 -11.905 1.00 90.56 94 THR A O 1
ATOM 810 N N . THR A 1 95 ? 2.853 -4.659 -11.044 1.00 90.62 95 THR A N 1
ATOM 811 C CA . THR A 1 95 ? 2.689 -5.709 -12.062 1.00 90.62 95 THR A CA 1
ATOM 812 C C . THR A 1 95 ? 2.509 -5.106 -13.457 1.00 90.62 95 THR A C 1
ATOM 814 O O . THR A 1 95 ? 3.131 -5.555 -14.420 1.00 90.62 95 THR A O 1
ATOM 817 N N . PHE A 1 96 ? 1.719 -4.041 -13.580 1.00 91.00 96 PHE A N 1
ATOM 818 C CA . PHE A 1 96 ? 1.490 -3.364 -14.850 1.00 91.00 96 PHE A CA 1
ATOM 819 C C . PHE A 1 96 ? 2.779 -2.739 -15.410 1.00 91.00 96 PHE A C 1
ATOM 821 O O . PHE A 1 96 ? 3.110 -2.916 -16.585 1.00 91.00 96 PHE A O 1
ATOM 828 N N . CYS A 1 97 ? 3.554 -2.054 -14.572 1.00 90.62 97 CYS A N 1
ATOM 829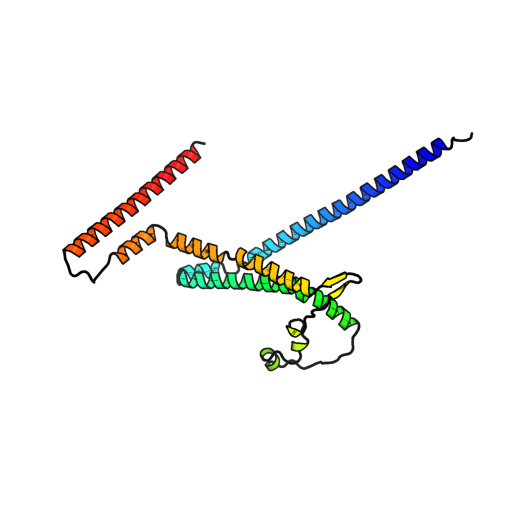 C CA . CYS A 1 97 ? 4.795 -1.405 -14.987 1.00 90.62 97 CYS A CA 1
ATOM 830 C C . CYS A 1 97 ? 5.903 -2.398 -15.359 1.00 90.62 97 CYS A C 1
ATOM 832 O O . CYS A 1 97 ? 6.579 -2.195 -16.365 1.00 90.62 97 CYS A O 1
ATOM 834 N N . PHE A 1 98 ? 6.111 -3.453 -14.568 1.00 89.62 98 PHE A N 1
ATOM 835 C CA . PHE A 1 98 ? 7.234 -4.373 -14.782 1.00 89.62 98 PHE A CA 1
ATOM 836 C C . PHE A 1 98 ? 6.903 -5.537 -15.715 1.00 89.62 98 PHE A C 1
ATOM 838 O O . PHE A 1 98 ? 7.766 -5.958 -16.475 1.00 89.62 98 PHE A O 1
ATOM 845 N N . VAL A 1 99 ? 5.679 -6.061 -15.681 1.00 89.75 99 VAL A N 1
ATOM 846 C CA . VAL A 1 99 ? 5.314 -7.266 -16.442 1.00 89.75 99 VAL A CA 1
ATOM 847 C C . VAL A 1 99 ? 4.519 -6.907 -17.695 1.00 89.75 99 VAL A C 1
ATOM 849 O O . VAL A 1 99 ? 4.879 -7.314 -18.798 1.00 89.75 99 VAL A O 1
ATOM 852 N N . VAL A 1 100 ? 3.463 -6.102 -17.554 1.00 89.38 100 VAL A N 1
ATOM 853 C CA . VAL A 1 100 ? 2.532 -5.814 -18.662 1.00 89.38 100 VAL A CA 1
ATOM 854 C C . VAL A 1 100 ? 3.143 -4.857 -19.689 1.00 89.38 100 VAL A C 1
ATOM 856 O O . VAL A 1 100 ? 3.043 -5.089 -20.891 1.00 89.38 100 VAL A O 1
ATOM 859 N N . THR A 1 101 ? 3.820 -3.799 -19.237 1.00 88.25 101 THR A N 1
ATOM 860 C CA . THR A 1 101 ? 4.399 -2.757 -20.106 1.00 88.25 101 THR A CA 1
ATOM 861 C C . THR A 1 101 ? 5.406 -3.289 -21.138 1.00 88.25 101 THR A C 1
ATOM 863 O O . THR A 1 101 ? 5.214 -3.020 -22.327 1.00 88.25 101 THR A O 1
ATOM 866 N N . PRO A 1 102 ? 6.464 -4.045 -20.767 1.00 86.75 102 PRO A N 1
ATOM 867 C CA . PRO A 1 102 ? 7.415 -4.556 -21.759 1.00 86.75 102 PRO A CA 1
ATOM 868 C C . PRO A 1 102 ? 6.745 -5.502 -22.758 1.00 86.75 102 PRO A C 1
ATOM 870 O O . PRO A 1 102 ? 7.086 -5.494 -23.941 1.00 86.75 102 PRO A O 1
ATOM 873 N N . GLN A 1 103 ? 5.751 -6.270 -22.311 1.00 85.50 103 GLN A N 1
ATOM 874 C CA . GLN A 1 103 ? 5.045 -7.208 -23.168 1.00 85.50 103 GLN A CA 1
ATOM 875 C C . GLN A 1 103 ? 4.070 -6.519 -24.131 1.00 85.50 103 GLN A C 1
ATOM 877 O O . GLN A 1 103 ? 3.964 -6.928 -25.288 1.00 85.50 103 GLN A O 1
ATOM 882 N N . LEU A 1 104 ? 3.440 -5.420 -23.714 1.00 85.94 104 LEU A N 1
ATOM 883 C CA . LEU A 1 104 ? 2.639 -4.565 -24.590 1.00 85.94 104 LEU A CA 1
ATOM 884 C C . LEU A 1 104 ? 3.491 -3.979 -25.730 1.00 85.94 104 LEU A C 1
ATOM 886 O O . LEU A 1 104 ? 3.081 -3.988 -26.892 1.00 85.94 104 LEU A O 1
ATOM 890 N N . ILE A 1 105 ? 4.701 -3.504 -25.416 1.00 84.62 105 ILE A N 1
ATOM 891 C CA . ILE A 1 105 ? 5.622 -2.918 -26.406 1.00 84.62 105 ILE A CA 1
ATOM 892 C C . ILE A 1 105 ? 6.093 -3.965 -27.425 1.00 84.62 105 ILE A C 1
ATOM 894 O O . ILE A 1 105 ? 6.219 -3.660 -28.608 1.00 84.62 105 ILE A O 1
ATOM 898 N N . VAL A 1 106 ? 6.348 -5.202 -26.996 1.00 82.69 106 VAL A N 1
ATOM 899 C CA . VAL A 1 106 ? 6.736 -6.279 -27.921 1.00 82.69 106 VAL A CA 1
ATOM 900 C C . VAL A 1 106 ? 5.555 -6.725 -28.780 1.00 82.69 106 VAL A C 1
ATOM 902 O O . VAL A 1 106 ? 5.701 -6.818 -29.995 1.00 82.69 106 VAL A O 1
ATOM 905 N N . THR A 1 107 ? 4.386 -6.933 -28.171 1.00 77.50 107 THR A N 1
ATOM 906 C CA . THR A 1 107 ? 3.174 -7.397 -28.871 1.00 77.50 107 THR A CA 1
ATOM 907 C C . THR A 1 107 ? 2.731 -6.406 -29.947 1.00 77.50 107 THR A C 1
ATOM 909 O O . THR A 1 107 ? 2.376 -6.789 -31.057 1.00 77.50 107 THR A O 1
ATOM 912 N N . THR A 1 108 ? 2.801 -5.104 -29.662 1.00 75.81 108 THR A N 1
ATOM 913 C CA . THR A 1 108 ? 2.498 -4.070 -30.665 1.00 75.81 108 THR A CA 1
ATOM 914 C C . THR A 1 108 ? 3.462 -4.121 -31.849 1.00 75.81 108 THR A C 1
ATOM 916 O O . THR A 1 108 ? 3.017 -4.040 -32.991 1.00 75.81 108 THR A O 1
ATOM 919 N N . LYS A 1 109 ? 4.763 -4.335 -31.620 1.00 72.06 109 LYS A N 1
ATOM 920 C CA . LYS A 1 109 ? 5.743 -4.487 -32.708 1.00 72.06 109 LYS A CA 1
ATOM 921 C C . LYS A 1 109 ? 5.501 -5.730 -33.550 1.00 72.06 109 LYS A C 1
ATOM 923 O O . LYS A 1 109 ? 5.573 -5.632 -34.772 1.00 72.06 109 LYS A O 1
ATOM 928 N N . THR A 1 110 ? 5.224 -6.868 -32.914 1.00 66.06 110 THR A N 1
ATOM 929 C CA . THR A 1 110 ? 4.924 -8.110 -33.635 1.00 66.06 110 THR A CA 1
ATOM 930 C C . THR A 1 110 ? 3.635 -7.977 -34.432 1.00 66.06 110 THR A C 1
ATOM 932 O O . THR A 1 110 ? 3.614 -8.354 -35.591 1.00 66.06 110 THR A O 1
ATOM 935 N N . ASN A 1 111 ? 2.598 -7.333 -33.893 1.00 62.19 111 ASN A N 1
ATOM 936 C CA . ASN A 1 111 ? 1.336 -7.142 -34.614 1.00 62.19 111 ASN A CA 1
ATOM 937 C C . ASN A 1 111 ? 1.469 -6.190 -35.815 1.00 62.19 111 ASN A C 1
ATOM 939 O O . ASN A 1 111 ? 0.776 -6.366 -36.815 1.00 62.19 111 ASN A O 1
ATOM 943 N N . HIS A 1 112 ? 2.386 -5.217 -35.764 1.00 56.59 112 HIS A N 1
ATOM 944 C CA . HIS A 1 112 ? 2.727 -4.399 -36.932 1.00 56.59 112 HIS A CA 1
ATOM 945 C C . HIS A 1 112 ? 3.474 -5.186 -38.024 1.00 56.59 112 HIS A C 1
ATOM 947 O O . HIS A 1 112 ? 3.382 -4.812 -39.193 1.00 56.59 112 HIS A O 1
ATOM 953 N N . THR A 1 113 ? 4.190 -6.263 -37.681 1.00 53.38 113 THR A N 1
ATOM 954 C CA . THR A 1 113 ? 4.859 -7.143 -38.657 1.00 53.38 113 THR A CA 1
ATOM 955 C C . THR A 1 113 ? 4.005 -8.341 -39.082 1.00 53.38 113 THR A C 1
ATOM 957 O O . THR A 1 113 ? 4.193 -8.854 -40.183 1.00 53.38 113 THR A O 1
ATOM 960 N N . SER A 1 114 ? 3.027 -8.750 -38.273 1.00 49.53 114 SER A N 1
ATOM 961 C CA . SER A 1 114 ? 2.084 -9.837 -38.541 1.00 49.53 114 SER A CA 1
ATOM 962 C C . SER A 1 114 ? 0.650 -9.310 -38.655 1.00 49.53 114 SER A C 1
ATOM 964 O O . SER A 1 114 ? -0.228 -9.657 -37.868 1.00 49.53 114 SER A O 1
ATOM 966 N N . LEU A 1 115 ? 0.378 -8.495 -39.677 1.00 47.72 115 LEU A N 1
ATOM 967 C CA . LEU A 1 115 ? -0.977 -8.049 -40.036 1.00 47.72 115 LEU A CA 1
ATOM 968 C C . LEU A 1 115 ? -1.805 -9.175 -40.705 1.00 47.72 115 LEU A C 1
ATOM 970 O O . LEU A 1 115 ? -2.478 -8.954 -41.709 1.00 47.72 115 LEU A O 1
ATOM 974 N N . SER A 1 116 ? -1.694 -10.415 -40.221 1.00 47.12 116 SER A N 1
ATOM 975 C CA . SER A 1 116 ? -2.353 -11.580 -40.827 1.00 47.12 116 SER A CA 1
ATOM 976 C C . SER A 1 116 ? -2.589 -12.719 -39.833 1.00 47.12 116 SER A C 1
ATOM 978 O O . SER A 1 116 ? -2.061 -13.816 -39.965 1.00 47.12 116 SER A O 1
ATOM 980 N N . SER A 1 117 ? -3.450 -12.493 -38.849 1.00 47.03 117 SER A N 1
ATOM 981 C CA . SER A 1 117 ? -4.209 -13.594 -38.252 1.00 47.03 117 SER A CA 1
ATOM 982 C C . SER A 1 117 ? -5.549 -13.058 -37.772 1.00 47.03 117 SER A C 1
ATOM 984 O O . SER A 1 117 ? -5.701 -12.575 -36.655 1.00 47.03 117 SER A O 1
ATOM 986 N N . ASN A 1 118 ? -6.515 -13.096 -38.690 1.00 54.94 118 ASN A N 1
ATOM 987 C CA . ASN A 1 118 ? -7.927 -12.902 -38.406 1.00 54.94 118 ASN A CA 1
ATOM 988 C C . ASN A 1 118 ? -8.403 -14.017 -37.466 1.00 54.94 118 ASN A C 1
ATOM 990 O O . ASN A 1 118 ? -8.687 -15.125 -37.915 1.00 54.94 118 ASN A O 1
ATOM 994 N N . SER A 1 119 ? -8.540 -13.717 -36.183 1.00 58.19 119 SER A N 1
ATOM 995 C CA . SER A 1 119 ? -9.369 -14.493 -35.260 1.00 58.19 119 SER A CA 1
ATOM 996 C C . SER A 1 119 ? -10.289 -13.532 -34.520 1.00 58.19 119 SER A C 1
ATOM 998 O O . SER A 1 119 ? -10.146 -13.276 -33.327 1.00 58.19 119 SER A O 1
ATOM 1000 N N . SER A 1 120 ? -11.233 -12.945 -35.258 1.00 60.75 120 SER A N 1
ATOM 1001 C CA . SER A 1 120 ? -12.367 -12.224 -34.684 1.00 60.75 120 SER A CA 1
ATOM 1002 C C . SER A 1 120 ? -13.344 -13.234 -34.082 1.00 60.75 120 SER A C 1
ATOM 1004 O O . SER A 1 120 ? -14.403 -13.501 -34.648 1.00 60.75 120 SER A O 1
ATOM 1006 N N . GLU A 1 121 ? -12.957 -13.836 -32.959 1.00 67.88 121 GLU A N 1
ATOM 1007 C CA . GLU A 1 121 ? -13.910 -14.526 -32.097 1.00 67.88 121 GLU A CA 1
ATOM 1008 C C . GLU A 1 121 ? -14.861 -13.493 -31.488 1.00 67.88 121 GLU A C 1
ATOM 1010 O O . GLU A 1 121 ? -14.439 -12.479 -30.927 1.00 67.88 121 GLU A O 1
ATOM 1015 N N . SER A 1 122 ? -16.164 -13.728 -31.633 1.00 74.12 122 SER A N 1
ATOM 1016 C CA . SER A 1 122 ? -17.198 -12.854 -31.092 1.00 74.12 122 SER A CA 1
ATOM 1017 C C . SER A 1 122 ? -17.169 -12.847 -29.563 1.00 74.12 122 SER A C 1
ATOM 1019 O O . SER A 1 122 ? -17.022 -13.882 -28.912 1.00 74.12 122 SER A O 1
ATOM 1021 N N . PHE A 1 123 ? -17.352 -11.666 -28.970 1.00 76.12 123 PHE A N 1
ATOM 1022 C CA . PHE A 1 123 ? -17.475 -11.528 -27.522 1.00 76.12 123 PHE A CA 1
ATOM 1023 C C . PHE A 1 123 ? -18.740 -12.243 -27.023 1.00 76.12 123 PHE A C 1
ATOM 1025 O O . PHE A 1 123 ? -19.858 -11.858 -27.365 1.00 76.12 123 PHE A O 1
ATOM 1032 N N . HIS A 1 124 ? -18.561 -13.254 -26.172 1.00 83.25 124 HIS A N 1
ATOM 1033 C CA . HIS A 1 124 ? -19.640 -13.918 -25.442 1.00 83.25 124 HIS A CA 1
ATOM 1034 C C . HIS A 1 124 ? -19.454 -13.711 -23.938 1.00 83.25 124 HIS A C 1
ATOM 1036 O O . HIS A 1 124 ? -18.374 -13.938 -23.401 1.00 83.25 124 HIS A O 1
ATOM 1042 N N . PHE A 1 125 ? -20.518 -13.333 -23.225 1.00 84.06 125 PHE A N 1
ATOM 1043 C CA . PHE A 1 125 ? -20.450 -13.096 -21.777 1.00 84.06 125 PHE A CA 1
ATOM 1044 C C . PHE A 1 125 ? -20.047 -14.353 -20.980 1.00 84.06 125 PHE A C 1
ATOM 1046 O O . PHE A 1 125 ? -19.343 -14.256 -19.979 1.00 84.06 125 PHE A O 1
ATOM 1053 N N . SER A 1 126 ? -20.410 -15.551 -21.451 1.00 82.44 126 SER A N 1
ATOM 1054 C CA . SER A 1 126 ? -19.993 -16.830 -20.851 1.00 82.44 126 SER A CA 1
ATOM 1055 C C . SER A 1 126 ? -18.474 -17.035 -20.860 1.00 82.44 126 SER A C 1
ATOM 1057 O O . SER A 1 126 ? -17.922 -17.658 -19.949 1.00 82.44 126 SER A O 1
ATOM 1059 N N . ASN A 1 127 ? -17.787 -16.466 -21.854 1.00 81.19 127 ASN A N 1
ATOM 1060 C CA . ASN A 1 127 ? -16.335 -16.525 -21.972 1.00 81.19 127 ASN A CA 1
ATOM 1061 C C . ASN A 1 127 ? -15.642 -15.643 -20.925 1.00 81.19 127 ASN A C 1
ATOM 1063 O O . ASN A 1 127 ? -14.520 -15.954 -20.543 1.00 81.19 127 ASN A O 1
ATOM 1067 N N . LEU A 1 128 ? -16.315 -14.616 -20.386 1.00 80.69 128 LEU A N 1
ATOM 1068 C CA . LEU A 1 128 ? -15.785 -13.783 -19.298 1.00 80.69 128 LEU A CA 1
ATOM 1069 C C . LEU A 1 128 ? -15.617 -14.574 -17.995 1.00 80.69 128 LEU A C 1
ATOM 1071 O O . LEU A 1 128 ? -14.621 -14.412 -17.299 1.00 80.69 128 LEU A O 1
ATOM 1075 N N . LEU A 1 129 ? -16.585 -15.439 -17.681 1.00 81.75 129 LEU A N 1
ATOM 1076 C CA . LEU A 1 129 ? -16.555 -16.286 -16.486 1.00 81.75 129 LEU A CA 1
ATOM 1077 C C . LEU A 1 129 ? -15.634 -17.498 -16.662 1.00 81.75 129 LEU A C 1
ATOM 1079 O O . LEU A 1 129 ? -14.977 -17.913 -15.712 1.00 81.75 129 LEU A O 1
ATOM 1083 N N . THR A 1 130 ? -15.585 -18.051 -17.875 1.00 81.00 130 THR A N 1
ATOM 1084 C CA . THR A 1 130 ? -14.784 -19.246 -18.189 1.00 81.00 130 THR A CA 1
ATOM 1085 C C . THR A 1 130 ? -13.317 -18.900 -18.486 1.00 81.00 130 THR A C 1
ATOM 1087 O O . THR A 1 130 ? -12.443 -19.751 -18.353 1.00 81.00 130 THR A O 1
ATOM 1090 N N . GLY A 1 131 ? -13.023 -17.652 -18.870 1.00 73.56 131 GLY A N 1
ATOM 1091 C CA . GLY A 1 131 ? -11.684 -17.203 -19.265 1.00 73.56 131 GLY A CA 1
ATOM 1092 C C . GLY A 1 131 ? -11.203 -17.762 -20.612 1.00 73.56 131 GLY A C 1
ATOM 1093 O O . GLY A 1 131 ? -10.003 -17.757 -20.873 1.00 73.56 131 GLY A O 1
ATOM 1094 N N . SER A 1 132 ? -12.114 -18.272 -21.445 1.00 76.62 132 SER A N 1
ATOM 1095 C CA . SER A 1 132 ? -11.842 -18.929 -22.733 1.00 76.62 132 SER A CA 1
ATOM 1096 C C . SER A 1 132 ? -12.107 -18.013 -23.940 1.00 76.62 132 SER A C 1
ATOM 1098 O O . SER A 1 132 ? -12.769 -16.985 -23.813 1.00 76.62 132 SER A O 1
ATOM 1100 N N . GLY A 1 133 ? -11.627 -18.388 -25.129 1.00 77.31 133 GLY A N 1
ATOM 1101 C CA . GLY A 1 133 ? -11.869 -17.656 -26.385 1.00 77.31 133 GLY A CA 1
ATOM 1102 C C . GLY A 1 133 ? -11.039 -16.373 -26.497 1.00 77.31 133 GLY A C 1
ATOM 1103 O O . GLY A 1 133 ? -9.873 -16.368 -26.126 1.00 77.31 133 GLY A O 1
ATOM 1104 N N . TRP A 1 134 ? -11.632 -15.254 -26.931 1.00 73.81 134 TRP A N 1
ATOM 1105 C CA . TRP A 1 134 ? -10.949 -13.947 -27.074 1.00 73.81 134 TRP A CA 1
ATOM 1106 C C . TRP A 1 134 ? -10.091 -13.507 -25.861 1.00 73.81 134 TRP A C 1
ATOM 1108 O O . TRP A 1 134 ? -9.084 -12.813 -26.018 1.00 73.81 134 TRP A O 1
ATOM 1118 N N . LEU A 1 135 ? -10.438 -13.930 -24.639 1.00 74.38 135 LEU A N 1
ATOM 1119 C CA . LEU A 1 135 ? -9.651 -13.609 -23.444 1.00 74.38 135 LEU A CA 1
ATOM 1120 C C . LEU A 1 135 ? -8.298 -14.325 -23.377 1.00 74.38 135 LEU A C 1
ATOM 1122 O O . LEU A 1 135 ? -7.395 -13.792 -22.740 1.00 74.38 135 LEU A O 1
ATOM 1126 N N . THR A 1 136 ? -8.114 -15.477 -24.027 1.00 75.69 136 THR A N 1
ATOM 1127 C CA . THR A 1 136 ? -6.821 -16.186 -24.001 1.00 75.69 136 THR A CA 1
ATOM 1128 C C . THR A 1 136 ? -5.742 -15.456 -24.793 1.00 75.69 136 THR A C 1
ATOM 1130 O O . THR A 1 136 ? -4.564 -15.571 -24.468 1.00 75.69 136 THR A O 1
ATOM 1133 N N . ASP A 1 137 ? -6.145 -14.681 -25.802 1.00 71.19 137 ASP A N 1
ATOM 1134 C CA . ASP A 1 137 ? -5.245 -13.828 -26.587 1.00 71.19 137 ASP A CA 1
ATOM 1135 C C . ASP A 1 137 ? -5.063 -12.430 -25.962 1.00 71.19 137 ASP A C 1
ATOM 1137 O O . ASP A 1 137 ? -4.253 -11.616 -26.401 1.00 71.19 137 ASP A O 1
ATOM 1141 N N . SER A 1 138 ? -5.803 -12.132 -24.890 1.00 78.38 138 SER A N 1
ATOM 1142 C CA . SER A 1 138 ? -5.673 -10.861 -24.186 1.00 78.38 138 SER A CA 1
ATOM 1143 C C . SER A 1 138 ? -4.404 -10.823 -23.335 1.00 78.38 138 SER A C 1
ATOM 1145 O O . SER A 1 138 ? -4.085 -11.759 -22.605 1.00 78.38 138 SER A O 1
ATOM 1147 N N . LEU A 1 139 ? -3.736 -9.667 -23.333 1.00 75.50 139 LEU A N 1
ATOM 1148 C CA . LEU A 1 139 ? -2.494 -9.417 -22.590 1.00 75.50 139 LEU A CA 1
ATOM 1149 C C . LEU A 1 139 ? -2.599 -9.718 -21.083 1.00 75.50 139 LEU A C 1
ATOM 1151 O O . LEU A 1 139 ? -1.605 -10.048 -20.449 1.00 75.50 139 LEU A O 1
ATOM 1155 N N . PHE A 1 140 ? -3.796 -9.606 -20.504 1.00 78.56 140 PHE A N 1
ATOM 1156 C CA . PHE A 1 140 ? -4.033 -9.856 -19.081 1.00 78.56 140 PHE A CA 1
ATOM 1157 C C . PHE A 1 140 ? -4.167 -11.341 -18.724 1.00 78.56 140 PHE A C 1
ATOM 1159 O O . PHE A 1 140 ? -4.219 -11.675 -17.539 1.00 78.56 140 PHE A O 1
ATOM 1166 N N . TYR A 1 141 ? -4.200 -12.235 -19.713 1.00 82.31 141 TYR A N 1
ATOM 1167 C CA . TYR A 1 141 ? -4.251 -13.668 -19.470 1.00 82.31 141 TYR A CA 1
ATOM 1168 C C . TYR A 1 141 ? -2.922 -14.172 -18.900 1.00 82.31 141 TYR A C 1
ATOM 1170 O O . TYR A 1 141 ? -1.853 -13.925 -19.452 1.00 82.31 141 TYR A O 1
ATOM 1178 N N . TYR A 1 142 ? -2.980 -14.918 -17.794 1.00 76.69 142 TYR A N 1
ATOM 1179 C CA . TYR A 1 142 ? -1.786 -15.387 -17.080 1.00 76.69 142 TYR A CA 1
ATOM 1180 C C . TYR A 1 142 ? -0.836 -16.214 -17.966 1.00 76.69 142 TYR A C 1
ATOM 1182 O O . TYR A 1 142 ? 0.380 -16.088 -17.851 1.00 76.69 142 TYR A O 1
ATOM 1190 N N . GLY A 1 143 ? -1.376 -17.016 -18.889 1.00 77.25 143 GLY A N 1
ATOM 1191 C CA . GLY A 1 143 ? -0.582 -17.840 -19.806 1.00 77.25 143 GLY A CA 1
ATOM 1192 C C . GLY A 1 143 ? 0.049 -17.081 -20.978 1.00 77.25 143 GLY A C 1
ATOM 1193 O O . GLY A 1 143 ? 0.844 -17.664 -21.709 1.00 77.25 143 GLY A O 1
ATOM 1194 N N . HIS A 1 144 ? -0.284 -15.802 -21.168 1.00 77.75 144 HIS A N 1
ATOM 1195 C CA . HIS A 1 144 ? 0.249 -15.002 -22.269 1.00 77.75 144 HIS A CA 1
ATOM 1196 C C . HIS A 1 144 ? 1.692 -14.539 -21.996 1.00 77.75 144 HIS A C 1
ATOM 1198 O O . HIS A 1 144 ? 2.446 -14.259 -22.928 1.00 77.75 144 HIS A O 1
ATOM 1204 N N . TYR A 1 145 ? 2.121 -14.469 -20.731 1.00 84.38 145 TYR A N 1
ATOM 1205 C CA . TYR A 1 145 ? 3.434 -13.928 -20.381 1.00 84.38 145 TYR A CA 1
ATOM 1206 C C . TYR A 1 145 ? 4.589 -14.897 -20.669 1.00 84.38 145 TYR A C 1
ATOM 1208 O O . TYR A 1 145 ? 4.535 -16.083 -20.346 1.00 84.38 145 TYR A O 1
ATOM 1216 N N . THR A 1 146 ? 5.663 -14.388 -21.282 1.00 83.31 146 THR A N 1
ATOM 1217 C CA . THR A 1 146 ? 6.805 -15.222 -21.688 1.00 83.31 146 THR A CA 1
ATOM 1218 C C . THR A 1 146 ? 7.901 -15.281 -20.627 1.00 83.31 146 THR A C 1
ATOM 1220 O O . THR A 1 146 ? 8.211 -14.295 -19.967 1.00 83.31 146 THR A O 1
ATOM 1223 N N . HIS A 1 147 ? 8.572 -16.429 -20.533 1.00 85.06 147 HIS A N 1
ATOM 1224 C CA . HIS A 1 147 ? 9.734 -16.639 -19.659 1.00 85.06 147 HIS A CA 1
ATOM 1225 C C . HIS A 1 147 ? 11.067 -16.283 -20.341 1.00 85.06 147 HIS A C 1
ATOM 1227 O O . HIS A 1 147 ? 12.136 -16.441 -19.750 1.00 85.06 147 HIS A O 1
ATOM 1233 N N . LYS A 1 148 ? 11.025 -15.852 -21.608 1.00 85.69 148 LYS A N 1
ATOM 1234 C CA . LYS A 1 148 ? 12.211 -15.554 -22.420 1.00 85.69 148 LYS A CA 1
ATOM 1235 C C . LYS A 1 148 ? 12.643 -14.095 -22.279 1.00 85.69 148 LYS A C 1
ATOM 1237 O O . LYS A 1 148 ? 11.879 -13.230 -21.859 1.00 85.69 148 LYS A O 1
ATOM 1242 N N . VAL A 1 149 ? 13.889 -13.825 -22.661 1.00 85.94 149 VAL A N 1
ATOM 1243 C CA . VAL A 1 149 ? 14.403 -12.460 -22.790 1.00 85.94 149 VAL A CA 1
ATOM 1244 C C . VAL A 1 149 ? 13.758 -11.812 -24.015 1.00 85.94 149 VAL A C 1
ATOM 1246 O O . VAL A 1 149 ? 13.786 -12.380 -25.106 1.00 85.94 149 VAL A O 1
ATOM 1249 N N . LEU A 1 150 ? 13.156 -10.645 -23.814 1.00 83.12 150 LEU A N 1
ATOM 1250 C CA . LEU A 1 150 ? 12.431 -9.892 -24.829 1.00 83.12 150 LEU A CA 1
ATOM 1251 C C . LEU A 1 150 ? 13.281 -8.745 -25.367 1.00 83.12 150 LEU A C 1
ATOM 1253 O O . LEU A 1 150 ? 13.892 -8.009 -24.598 1.00 83.12 150 LEU A O 1
ATOM 1257 N N . GLU A 1 151 ? 13.276 -8.534 -26.679 1.00 83.56 151 GLU A N 1
ATOM 1258 C CA . GLU A 1 151 ? 13.874 -7.343 -27.282 1.00 83.56 151 GLU A CA 1
ATOM 1259 C C . GLU A 1 151 ? 12.833 -6.213 -27.348 1.00 83.56 151 GLU A C 1
ATOM 1261 O O . GLU A 1 151 ? 12.004 -6.135 -28.257 1.00 83.56 151 GLU A O 1
ATOM 1266 N N . VAL A 1 152 ? 12.845 -5.330 -26.346 1.00 79.44 152 VAL A N 1
ATOM 1267 C CA . VAL A 1 152 ? 11.841 -4.256 -26.212 1.00 79.44 152 VAL A CA 1
ATOM 1268 C C . VAL A 1 152 ? 12.181 -3.064 -27.105 1.00 79.44 152 VAL A C 1
ATOM 1270 O O . VAL A 1 152 ? 11.287 -2.408 -27.633 1.00 79.44 152 VAL A O 1
ATOM 1273 N N . ILE A 1 153 ? 13.464 -2.779 -27.321 1.00 78.75 153 ILE A N 1
ATOM 1274 C CA . ILE A 1 153 ? 14.010 -1.738 -28.213 1.00 78.75 153 ILE A CA 1
ATOM 1275 C C . ILE A 1 153 ? 15.222 -2.372 -28.913 1.00 78.75 153 ILE A C 1
ATOM 1277 O O . ILE A 1 153 ? 15.847 -3.226 -28.285 1.00 78.75 153 ILE A O 1
ATOM 1281 N N . PRO A 1 154 ? 15.571 -2.003 -30.163 1.00 76.06 154 PRO A N 1
ATOM 1282 C CA . PRO A 1 154 ? 16.807 -2.480 -30.779 1.00 76.06 154 PRO A CA 1
ATOM 1283 C C . PRO A 1 154 ? 17.989 -2.336 -29.815 1.00 76.06 154 PRO A C 1
ATOM 1285 O O . PRO A 1 154 ? 18.225 -1.245 -29.291 1.00 76.06 154 PRO A O 1
ATOM 1288 N N . HIS A 1 155 ? 18.687 -3.443 -29.551 1.00 75.81 155 HIS A N 1
ATOM 1289 C CA . HIS A 1 155 ? 19.801 -3.543 -28.590 1.00 75.81 155 HIS A CA 1
ATOM 1290 C C . HIS A 1 155 ? 19.445 -3.435 -27.090 1.00 75.81 155 HIS A C 1
ATOM 1292 O O . HIS A 1 155 ? 20.354 -3.447 -26.257 1.00 75.81 155 HIS A O 1
ATOM 1298 N N . LEU A 1 156 ? 18.162 -3.374 -26.714 1.00 83.06 156 LEU A N 1
ATOM 1299 C CA . LEU A 1 156 ? 17.704 -3.407 -25.322 1.00 83.06 156 LEU A CA 1
ATOM 1300 C C . LEU A 1 156 ? 16.946 -4.706 -25.032 1.00 83.06 156 LEU A C 1
ATOM 1302 O O . LEU A 1 156 ? 15.766 -4.865 -25.359 1.00 83.06 156 LEU A O 1
ATOM 1306 N N . TYR A 1 157 ? 17.641 -5.608 -24.350 1.00 86.50 157 TYR A N 1
ATOM 1307 C CA . TYR A 1 157 ? 17.106 -6.886 -23.911 1.00 86.50 157 TYR A CA 1
ATOM 1308 C C . TYR A 1 157 ? 16.516 -6.767 -22.506 1.00 86.50 157 TYR A C 1
ATOM 1310 O O . TYR A 1 157 ? 17.202 -6.391 -21.555 1.00 86.50 157 TYR A O 1
ATOM 1318 N N . TYR A 1 158 ? 15.239 -7.102 -22.374 1.00 89.44 158 TYR A N 1
ATOM 1319 C CA . TYR A 1 158 ? 14.506 -7.117 -21.120 1.00 89.44 158 TYR A CA 1
ATOM 1320 C C . TYR A 1 158 ? 14.318 -8.558 -20.644 1.00 89.44 158 TYR A C 1
ATOM 1322 O O . TYR A 1 158 ? 13.710 -9.386 -21.322 1.00 89.44 158 TYR A O 1
ATOM 1330 N N . ASN A 1 159 ? 14.866 -8.879 -19.476 1.00 90.88 159 ASN A N 1
ATOM 1331 C CA . ASN A 1 159 ? 14.795 -10.220 -18.908 1.00 90.88 159 ASN A CA 1
ATOM 1332 C C . ASN A 1 159 ? 13.498 -10.387 -18.095 1.00 90.88 159 ASN A C 1
ATOM 1334 O O . ASN A 1 159 ? 13.380 -9.837 -16.999 1.00 90.88 159 ASN A O 1
ATOM 1338 N N . MET A 1 160 ? 12.541 -11.157 -18.622 1.00 90.25 160 MET A N 1
ATOM 1339 C CA . MET A 1 160 ? 11.237 -11.377 -17.980 1.00 90.25 160 MET A CA 1
ATOM 1340 C C . MET A 1 160 ? 11.335 -12.085 -16.614 1.00 90.25 160 MET A C 1
ATOM 1342 O O . MET A 1 160 ? 10.758 -11.576 -15.653 1.00 90.25 160 MET A O 1
ATOM 1346 N N . PRO A 1 161 ? 12.116 -13.174 -16.445 1.00 90.56 161 PRO A N 1
ATOM 1347 C CA . PRO A 1 161 ? 12.390 -13.763 -15.130 1.00 90.56 161 PRO A CA 1
ATOM 1348 C C . PRO A 1 161 ? 12.842 -12.762 -14.059 1.00 90.56 161 PRO A C 1
ATOM 1350 O O . PRO A 1 161 ? 12.367 -12.806 -12.921 1.00 90.56 161 PRO A O 1
ATOM 1353 N N . LEU A 1 162 ? 13.727 -11.828 -14.421 1.00 90.25 162 LEU A N 1
ATOM 1354 C CA . LEU A 1 162 ? 14.180 -10.783 -13.502 1.00 90.25 162 LEU A CA 1
ATOM 1355 C C . LEU A 1 162 ? 13.045 -9.811 -13.154 1.00 90.25 162 LEU A C 1
ATOM 1357 O O . LEU A 1 162 ? 12.927 -9.397 -12.003 1.00 90.25 162 LEU A O 1
ATOM 1361 N N . ALA A 1 163 ? 12.200 -9.467 -14.125 1.00 90.81 163 ALA A N 1
ATOM 1362 C CA . ALA A 1 163 ? 11.045 -8.603 -13.909 1.00 90.81 163 ALA A CA 1
ATOM 1363 C C . ALA A 1 163 ? 10.046 -9.207 -12.915 1.00 90.81 163 ALA A C 1
ATOM 1365 O O . ALA A 1 163 ? 9.550 -8.493 -12.040 1.00 90.81 163 ALA A O 1
ATOM 1366 N N . TYR A 1 164 ? 9.804 -10.521 -12.979 1.00 91.69 164 TYR A N 1
ATOM 1367 C CA . TYR A 1 164 ? 8.979 -11.215 -11.985 1.00 91.69 164 TYR A CA 1
ATOM 1368 C C . TYR A 1 164 ? 9.599 -11.149 -10.592 1.00 91.69 164 TYR A C 1
ATOM 1370 O O . TYR A 1 164 ? 8.909 -10.799 -9.635 1.00 91.69 164 TYR A O 1
ATOM 1378 N N . LEU A 1 165 ? 10.905 -11.415 -10.482 1.00 92.25 165 LEU A N 1
ATOM 1379 C CA . LEU A 1 165 ? 11.623 -11.338 -9.208 1.00 92.25 165 LEU A CA 1
ATOM 1380 C C . LEU A 1 165 ? 11.541 -9.924 -8.622 1.00 92.25 165 LEU A C 1
ATOM 1382 O O . LEU A 1 165 ? 11.204 -9.768 -7.451 1.00 92.25 165 LEU A O 1
ATOM 1386 N N . LEU A 1 166 ? 11.775 -8.893 -9.438 1.00 91.62 166 LEU A N 1
ATOM 1387 C CA . LEU A 1 166 ? 11.668 -7.495 -9.018 1.00 91.62 166 LEU A CA 1
ATOM 1388 C C . LEU A 1 166 ? 10.246 -7.137 -8.584 1.00 91.62 166 LEU A C 1
ATOM 1390 O O . LEU A 1 166 ? 10.078 -6.520 -7.538 1.00 91.62 166 LEU A O 1
ATOM 1394 N N . THR A 1 167 ? 9.227 -7.556 -9.334 1.00 92.25 167 THR A N 1
ATOM 1395 C CA . THR A 1 167 ? 7.820 -7.289 -8.993 1.00 92.25 167 THR A CA 1
ATOM 1396 C C . THR A 1 167 ? 7.462 -7.914 -7.647 1.00 92.25 167 THR A C 1
ATOM 1398 O O . THR A 1 167 ? 6.929 -7.238 -6.765 1.00 92.25 167 THR A O 1
ATOM 1401 N N . ILE A 1 168 ? 7.814 -9.187 -7.449 1.00 91.06 168 ILE A N 1
ATOM 1402 C CA . ILE A 1 168 ? 7.575 -9.903 -6.191 1.00 91.06 168 ILE A CA 1
ATOM 1403 C C . ILE A 1 168 ? 8.377 -9.261 -5.053 1.00 91.06 168 ILE A C 1
ATOM 1405 O O . ILE A 1 168 ? 7.823 -9.027 -3.983 1.00 91.06 168 ILE A O 1
ATOM 1409 N N . GLY A 1 169 ? 9.648 -8.922 -5.281 1.00 91.12 169 GLY A N 1
ATOM 1410 C CA . GLY A 1 169 ? 10.519 -8.301 -4.283 1.00 91.12 169 GLY A CA 1
ATOM 1411 C C . GLY A 1 169 ? 10.032 -6.920 -3.839 1.00 91.12 169 GLY A C 1
ATOM 1412 O O . GLY A 1 169 ? 9.947 -6.652 -2.641 1.00 91.12 169 GLY A O 1
ATOM 1413 N N . ILE A 1 170 ? 9.642 -6.061 -4.784 1.00 89.38 170 ILE A N 1
ATOM 1414 C CA . ILE A 1 170 ? 9.095 -4.726 -4.503 1.00 89.38 170 ILE A CA 1
ATOM 1415 C C . ILE A 1 170 ? 7.796 -4.847 -3.699 1.00 89.38 170 ILE A C 1
ATOM 1417 O O . ILE A 1 170 ? 7.641 -4.179 -2.676 1.00 89.38 170 ILE A O 1
ATOM 1421 N N . ASN A 1 171 ? 6.886 -5.734 -4.106 1.00 89.25 171 ASN A N 1
ATOM 1422 C CA . ASN A 1 171 ? 5.628 -5.945 -3.389 1.00 89.25 171 ASN A CA 1
ATOM 1423 C C . ASN A 1 171 ? 5.856 -6.561 -1.997 1.00 89.25 171 ASN A C 1
ATOM 1425 O O . ASN A 1 171 ? 5.216 -6.148 -1.030 1.00 89.25 171 ASN A O 1
ATOM 1429 N N . ALA A 1 172 ? 6.807 -7.487 -1.854 1.00 87.19 172 ALA A N 1
ATOM 1430 C CA . ALA A 1 172 ? 7.162 -8.089 -0.570 1.00 87.19 172 ALA A CA 1
ATOM 1431 C C . ALA A 1 172 ? 7.761 -7.076 0.416 1.00 87.19 172 ALA A C 1
ATOM 1433 O O . ALA A 1 172 ? 7.510 -7.175 1.614 1.00 87.19 172 ALA A O 1
ATOM 1434 N N . ILE A 1 173 ? 8.518 -6.087 -0.068 1.00 85.00 173 ILE A N 1
ATOM 1435 C CA . ILE A 1 173 ? 9.052 -5.014 0.778 1.00 85.00 173 ILE A CA 1
ATOM 1436 C C . ILE A 1 173 ? 7.949 -4.012 1.130 1.00 85.00 173 ILE A C 1
ATOM 1438 O O . ILE A 1 173 ? 7.850 -3.584 2.277 1.00 85.00 173 ILE A O 1
ATOM 1442 N N . ILE A 1 174 ? 7.103 -3.624 0.179 1.00 80.94 174 ILE A N 1
ATOM 1443 C CA . ILE A 1 174 ? 6.174 -2.505 0.380 1.00 80.94 174 ILE A CA 1
ATOM 1444 C C . ILE A 1 174 ? 4.921 -2.920 1.152 1.00 80.94 174 ILE A C 1
ATOM 1446 O O . ILE A 1 174 ? 4.514 -2.190 2.054 1.00 80.94 174 ILE A O 1
ATOM 1450 N N 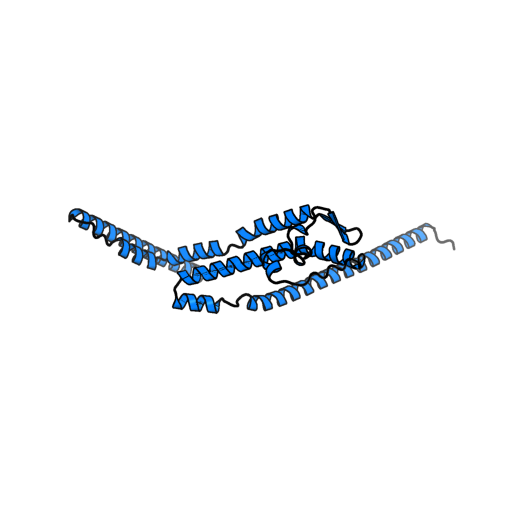. ASN A 1 175 ? 4.345 -4.094 0.888 1.00 79.94 175 ASN A N 1
ATOM 1451 C CA . ASN A 1 175 ? 3.089 -4.519 1.521 1.00 79.94 175 ASN A CA 1
ATOM 1452 C C . ASN A 1 175 ? 3.159 -4.565 3.067 1.00 79.94 175 ASN A C 1
ATOM 1454 O O . ASN A 1 175 ? 2.234 -4.073 3.718 1.00 79.94 175 ASN A O 1
ATOM 1458 N N . PRO A 1 176 ? 4.245 -5.058 3.701 1.00 71.00 176 PRO A N 1
ATOM 1459 C CA . PRO A 1 176 ? 4.391 -5.002 5.155 1.00 71.00 176 PRO A CA 1
ATOM 1460 C C . PRO A 1 176 ? 4.594 -3.579 5.691 1.00 71.00 176 PRO A C 1
ATOM 1462 O O . PRO A 1 176 ? 4.038 -3.241 6.740 1.00 71.00 176 PRO A O 1
ATOM 1465 N N . ASN A 1 177 ? 5.372 -2.755 4.978 1.00 61.41 177 ASN A N 1
ATOM 1466 C CA . ASN A 1 177 ? 5.735 -1.394 5.390 1.00 61.41 177 ASN A CA 1
ATOM 1467 C C . ASN A 1 177 ? 4.589 -0.386 5.199 1.00 61.41 177 ASN A C 1
ATOM 1469 O O . ASN A 1 177 ? 4.475 0.565 5.963 1.00 61.41 177 ASN A O 1
ATOM 1473 N N . CYS A 1 178 ? 3.704 -0.621 4.231 1.00 62.97 178 CYS A N 1
ATOM 1474 C CA . CYS A 1 178 ? 2.533 0.210 3.947 1.00 62.97 178 CYS A CA 1
ATOM 1475 C C . CYS A 1 178 ? 1.340 -0.103 4.874 1.00 62.97 178 CYS A C 1
ATOM 1477 O O . CYS A 1 178 ? 0.308 0.559 4.811 1.00 62.97 178 CYS A O 1
ATOM 1479 N N . SER A 1 179 ? 1.458 -1.096 5.768 1.00 63.62 179 SER A N 1
ATOM 1480 C CA . SER A 1 179 ? 0.392 -1.444 6.714 1.00 63.62 179 SER A CA 1
ATOM 1481 C C . SER A 1 179 ? 0.278 -0.435 7.870 1.00 63.62 179 SER A C 1
ATOM 1483 O O . SER A 1 179 ? 0.441 -0.760 9.046 1.00 63.62 179 SER A O 1
ATOM 1485 N N . GLU A 1 180 ? -0.127 0.793 7.554 1.00 62.09 180 GLU A N 1
ATOM 1486 C CA . GLU A 1 180 ? -0.698 1.741 8.519 1.00 62.09 180 GLU A CA 1
ATOM 1487 C C . GLU A 1 180 ? -1.883 1.129 9.285 1.00 62.09 180 GLU A C 1
ATOM 1489 O O . GLU A 1 180 ? -2.223 1.589 10.367 1.00 62.09 180 GLU A O 1
ATOM 1494 N N . PHE A 1 181 ? -2.470 0.035 8.790 1.00 61.69 181 PHE A N 1
ATOM 1495 C CA . PHE A 1 181 ? -3.412 -0.808 9.522 1.00 61.69 181 PHE A CA 1
ATOM 1496 C C . PHE A 1 181 ? -2.864 -1.317 10.866 1.00 61.69 181 PHE A C 1
ATOM 1498 O O . PHE A 1 181 ? -3.588 -1.293 11.857 1.00 61.69 181 PHE A O 1
ATOM 1505 N N . LYS A 1 182 ? -1.584 -1.715 10.951 1.00 63.75 182 LYS A N 1
ATOM 1506 C CA . LYS A 1 182 ? -0.972 -2.118 12.233 1.00 63.75 182 LYS A CA 1
ATOM 1507 C C . LYS A 1 182 ? -0.883 -0.941 13.192 1.00 63.75 182 LYS A C 1
ATOM 1509 O O . LYS A 1 182 ? -1.176 -1.090 14.374 1.00 63.75 182 LYS A O 1
ATOM 1514 N N . LEU A 1 183 ? -0.502 0.224 12.672 1.00 63.88 183 LEU A N 1
ATOM 1515 C CA . LEU A 1 183 ? -0.445 1.458 13.445 1.00 63.88 183 LEU A CA 1
ATOM 1516 C C . LEU A 1 183 ? -1.850 1.905 13.862 1.00 63.88 183 LEU A C 1
ATOM 1518 O O . LEU A 1 183 ? -2.025 2.362 14.978 1.00 63.88 183 LEU A O 1
ATOM 1522 N N . HIS A 1 1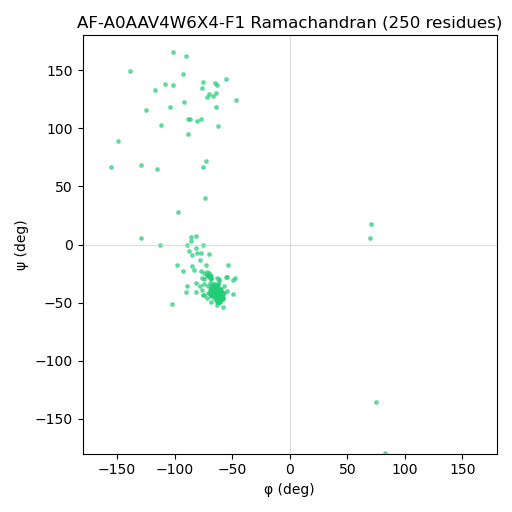84 ? -2.863 1.715 13.018 1.00 64.25 184 HIS A N 1
ATOM 1523 C CA . HIS A 1 184 ? -4.248 2.049 13.318 1.00 64.25 184 HIS A CA 1
ATOM 1524 C C . HIS A 1 184 ? -4.852 1.102 14.353 1.00 64.25 184 HIS A C 1
ATOM 1526 O O . HIS A 1 184 ? -5.493 1.581 15.277 1.00 64.25 184 HIS A O 1
ATOM 1532 N N . ILE A 1 185 ? -4.597 -0.210 14.267 1.00 65.00 185 ILE A N 1
ATOM 1533 C CA . ILE A 1 185 ? -4.972 -1.163 15.322 1.00 65.00 185 ILE A CA 1
ATOM 1534 C C . ILE A 1 185 ? -4.257 -0.803 16.618 1.00 65.00 185 ILE A C 1
ATOM 1536 O O . ILE A 1 185 ? -4.905 -0.715 17.653 1.00 65.00 185 ILE A O 1
ATOM 1540 N N . LYS A 1 186 ? -2.943 -0.562 16.576 1.00 63.25 186 LYS A N 1
ATOM 1541 C CA . LYS A 1 186 ? -2.171 -0.196 17.766 1.00 63.25 186 LYS A CA 1
ATOM 1542 C C . LYS A 1 186 ? -2.686 1.101 18.387 1.00 63.25 186 LYS A C 1
ATOM 1544 O O . LYS A 1 186 ? -2.996 1.120 19.565 1.00 63.25 186 LYS A O 1
ATOM 1549 N N . ASN A 1 187 ? -2.874 2.146 17.587 1.00 63.41 187 ASN A N 1
ATOM 1550 C CA . ASN A 1 187 ? -3.413 3.426 18.038 1.00 63.41 187 ASN A CA 1
ATOM 1551 C C . ASN A 1 187 ? -4.860 3.292 18.524 1.00 63.41 187 ASN A C 1
ATOM 1553 O O . ASN A 1 187 ? -5.237 3.961 19.479 1.00 63.41 187 ASN A O 1
ATOM 1557 N N . TYR A 1 188 ? -5.677 2.441 17.901 1.00 64.19 188 TYR A N 1
ATOM 1558 C CA . TYR A 1 188 ? -7.037 2.155 18.350 1.00 64.19 188 TYR A CA 1
ATOM 1559 C C . TYR A 1 188 ? -7.034 1.418 19.689 1.00 64.19 188 TYR A C 1
ATOM 1561 O O . TYR A 1 188 ? -7.784 1.805 20.574 1.00 64.19 188 TYR A O 1
ATOM 1569 N N . VAL A 1 189 ? -6.167 0.421 19.870 1.00 61.19 189 VAL A N 1
ATOM 1570 C CA . VAL A 1 189 ? -5.983 -0.300 21.138 1.00 61.19 189 VAL A CA 1
ATOM 1571 C C . VAL A 1 189 ? -5.437 0.632 22.219 1.00 61.19 189 VAL A C 1
ATOM 1573 O O . VAL A 1 189 ? -5.966 0.631 23.323 1.00 61.19 189 VAL A O 1
ATOM 1576 N N . ASP A 1 190 ? -4.467 1.489 21.903 1.00 59.94 190 ASP A N 1
ATOM 1577 C CA . ASP A 1 190 ? -3.902 2.465 22.842 1.00 59.94 190 ASP A CA 1
ATOM 1578 C C . ASP A 1 190 ? -4.926 3.560 23.207 1.00 59.94 190 ASP A C 1
ATOM 1580 O O . ASP A 1 190 ? -5.005 3.992 24.357 1.00 59.94 190 ASP A O 1
ATOM 1584 N N . THR A 1 191 ? -5.776 3.975 22.260 1.00 56.25 191 THR A N 1
ATOM 1585 C CA . THR A 1 191 ? -6.853 4.955 22.505 1.00 56.25 191 THR A CA 1
ATOM 1586 C C . THR A 1 191 ? -8.031 4.324 23.254 1.00 56.25 191 THR A C 1
ATOM 1588 O O . THR A 1 191 ? -8.592 4.936 24.166 1.00 56.25 191 THR A O 1
ATOM 1591 N N . ALA A 1 192 ? -8.388 3.080 22.927 1.00 52.97 192 ALA A N 1
ATOM 1592 C CA . ALA A 1 192 ? -9.374 2.286 23.652 1.00 52.97 192 ALA A CA 1
ATOM 1593 C C . ALA A 1 192 ? -8.869 1.888 25.049 1.00 52.97 192 ALA A C 1
ATOM 1595 O O . ALA A 1 192 ? -9.679 1.760 25.961 1.00 52.97 192 ALA A O 1
ATOM 1596 N N . GLY A 1 193 ? -7.554 1.776 25.243 1.00 50.50 193 GLY A N 1
ATOM 1597 C CA . GLY A 1 193 ? -6.870 1.579 26.522 1.00 50.50 193 GLY A CA 1
ATOM 1598 C C . GLY A 1 193 ? -6.665 2.862 27.332 1.00 50.50 193 GLY A C 1
ATOM 1599 O O . GLY A 1 193 ? -6.009 2.836 28.372 1.00 50.50 193 GLY A O 1
ATOM 1600 N N . GLY A 1 194 ? -7.229 3.997 26.902 1.00 59.78 194 GLY A N 1
ATOM 1601 C CA . GLY A 1 194 ? -7.215 5.219 27.696 1.00 59.78 194 GLY A CA 1
ATOM 1602 C C . GLY A 1 194 ? -7.808 4.988 29.091 1.00 59.78 194 GLY A C 1
ATOM 1603 O O . GLY A 1 194 ? -8.806 4.286 29.250 1.00 59.78 194 GLY A O 1
ATOM 1604 N N . ILE A 1 195 ? -7.226 5.629 30.111 1.00 56.56 195 ILE A N 1
ATOM 1605 C CA . ILE A 1 195 ? -7.544 5.432 31.541 1.00 56.56 195 ILE A CA 1
ATOM 1606 C C . ILE A 1 195 ? -9.068 5.486 31.829 1.00 56.56 195 ILE A C 1
ATOM 1608 O O . ILE A 1 195 ? -9.557 4.786 32.710 1.00 56.56 195 ILE A O 1
ATOM 1612 N N . LYS A 1 196 ? -9.856 6.253 31.053 1.00 58.03 196 LYS A N 1
ATOM 1613 C CA . LYS A 1 196 ? -11.333 6.271 31.147 1.00 58.03 196 LYS A CA 1
ATOM 1614 C C . LYS A 1 196 ? -11.979 4.895 30.922 1.00 58.03 196 LYS A C 1
ATOM 1616 O O . LYS A 1 196 ? -12.853 4.523 31.696 1.00 58.03 196 LYS A O 1
ATOM 1621 N N . ASN A 1 197 ? -11.545 4.144 29.912 1.00 65.38 197 ASN A N 1
ATOM 1622 C CA . ASN A 1 197 ? -12.056 2.797 29.656 1.00 65.38 197 ASN A CA 1
ATOM 1623 C C . ASN A 1 197 ? -11.507 1.786 30.662 1.00 65.38 197 ASN A C 1
ATOM 1625 O O . ASN A 1 197 ? -12.218 0.851 31.008 1.00 65.38 197 ASN A O 1
ATOM 1629 N N . VAL A 1 198 ? -10.296 1.999 31.194 1.00 73.06 198 VAL A N 1
ATOM 1630 C CA . VAL A 1 198 ? -9.738 1.157 32.266 1.00 73.06 198 VAL A CA 1
ATOM 1631 C C . VAL A 1 198 ? -10.609 1.225 33.521 1.00 73.06 198 VAL A C 1
ATOM 1633 O O . VAL A 1 198 ? -10.910 0.184 34.094 1.00 73.06 198 VAL A O 1
ATOM 1636 N N . PHE A 1 199 ? -11.080 2.415 33.918 1.00 77.94 199 PHE A N 1
ATOM 1637 C CA . PHE A 1 199 ? -12.003 2.552 35.051 1.00 77.94 199 PHE A CA 1
ATOM 1638 C C . PHE A 1 199 ? -13.336 1.844 34.800 1.00 77.94 199 PHE A C 1
ATOM 1640 O O . PHE A 1 199 ? -13.767 1.059 35.641 1.00 77.94 199 PHE A O 1
ATOM 1647 N N . CYS A 1 200 ? -13.970 2.077 33.646 1.00 79.62 200 CYS A N 1
ATOM 1648 C CA . CYS A 1 200 ? -15.233 1.418 33.315 1.00 79.62 200 CYS A CA 1
ATOM 1649 C C . CYS A 1 200 ? -15.074 -0.106 33.266 1.00 79.62 200 CYS A C 1
ATOM 1651 O O . CYS A 1 200 ? -15.853 -0.817 33.889 1.00 79.62 200 CYS A O 1
ATOM 1653 N N . ASN A 1 201 ? -14.032 -0.611 32.600 1.00 80.44 201 ASN A N 1
ATOM 1654 C CA . ASN A 1 201 ? -13.763 -2.043 32.509 1.00 80.44 201 ASN A CA 1
ATOM 1655 C C . ASN A 1 201 ? -13.496 -2.653 33.892 1.00 80.44 201 ASN A C 1
ATOM 1657 O O . ASN A 1 201 ? -14.030 -3.710 34.202 1.00 80.44 201 ASN A O 1
ATOM 1661 N N . LYS A 1 202 ? -12.752 -1.951 34.761 1.00 84.50 202 LYS A N 1
ATOM 1662 C CA . LYS A 1 202 ? -12.509 -2.383 36.145 1.00 84.50 202 LYS A CA 1
ATOM 1663 C C . LYS A 1 202 ? -13.813 -2.464 36.945 1.00 84.50 202 LYS A C 1
ATOM 1665 O O . LYS A 1 202 ? -14.009 -3.452 37.642 1.00 84.50 202 LYS A O 1
ATOM 1670 N N . ILE A 1 203 ? -14.707 -1.477 36.817 1.00 84.00 203 ILE A N 1
ATOM 1671 C CA . ILE A 1 203 ? -16.028 -1.467 37.476 1.00 84.00 203 ILE A CA 1
ATOM 1672 C C . ILE A 1 203 ? -16.898 -2.625 36.976 1.00 84.00 203 ILE A C 1
ATOM 1674 O O . ILE A 1 203 ? -17.461 -3.347 37.792 1.00 84.00 203 ILE A O 1
ATOM 1678 N N . PHE A 1 204 ? -16.972 -2.843 35.660 1.00 82.88 204 PHE A N 1
ATOM 1679 C CA . PHE A 1 204 ? -17.752 -3.949 35.097 1.00 82.88 204 PHE A CA 1
ATOM 1680 C C . PHE A 1 204 ? -17.175 -5.317 35.473 1.00 82.88 204 PHE A C 1
ATOM 1682 O O . PHE A 1 204 ? -17.931 -6.223 35.798 1.00 82.88 204 PHE A O 1
ATOM 1689 N N . SER A 1 205 ? -15.847 -5.456 35.506 1.00 80.69 205 SER A N 1
ATOM 1690 C CA . SER A 1 205 ? -15.177 -6.696 35.926 1.00 80.69 205 SER A CA 1
ATOM 1691 C C . SER A 1 205 ? -15.248 -6.965 37.432 1.00 80.69 205 SER A C 1
ATOM 1693 O O . SER A 1 205 ? -14.996 -8.084 37.862 1.00 80.69 205 SER A O 1
ATOM 1695 N N . ALA A 1 206 ? -15.554 -5.946 38.240 1.00 82.88 206 ALA A N 1
ATOM 1696 C CA . ALA A 1 206 ? -15.696 -6.093 39.687 1.00 82.88 206 ALA A CA 1
ATOM 1697 C C . ALA A 1 206 ? -17.039 -6.708 40.084 1.00 82.88 206 ALA A C 1
ATOM 1699 O O . ALA A 1 206 ? -17.225 -7.084 41.239 1.00 82.88 206 ALA A O 1
ATOM 1700 N N . TRP A 1 207 ? -17.977 -6.777 39.141 1.00 82.44 207 TRP A N 1
ATOM 1701 C CA . TRP A 1 207 ? -19.269 -7.382 39.364 1.00 82.44 207 TRP A CA 1
ATOM 1702 C C . TRP A 1 207 ? -19.158 -8.905 39.238 1.00 82.44 207 TRP A C 1
ATOM 1704 O O . TRP A 1 207 ? -19.037 -9.431 38.134 1.00 82.44 207 TRP A O 1
ATOM 1714 N N . ASP A 1 208 ? -19.210 -9.611 40.366 1.00 81.44 208 ASP A N 1
ATOM 1715 C CA . ASP A 1 208 ? -19.212 -11.073 40.416 1.00 81.44 208 ASP A CA 1
ATOM 1716 C C . ASP A 1 208 ? -20.434 -11.565 41.202 1.00 81.44 208 ASP A C 1
ATOM 1718 O O . ASP A 1 208 ? -20.585 -11.280 42.389 1.00 81.44 208 ASP A O 1
ATOM 1722 N N . TYR A 1 209 ? -21.334 -12.277 40.517 1.00 77.00 209 TYR A N 1
ATOM 1723 C CA . TYR A 1 209 ? -22.534 -12.868 41.119 1.00 77.00 209 TYR A CA 1
ATOM 1724 C C . TYR A 1 209 ? -22.268 -14.243 41.752 1.00 77.00 209 TYR A C 1
ATOM 1726 O O . TYR A 1 209 ? -23.151 -14.765 42.427 1.00 77.00 209 TYR A O 1
ATOM 1734 N N . ALA A 1 210 ? -21.084 -14.831 41.550 1.00 82.12 210 ALA A N 1
ATOM 1735 C CA . ALA A 1 210 ? -20.746 -16.173 42.029 1.00 82.12 210 ALA A CA 1
ATOM 1736 C C . ALA A 1 210 ? -20.216 -16.198 43.478 1.00 82.12 210 ALA A C 1
ATOM 1738 O O . ALA A 1 210 ? -19.761 -17.234 43.961 1.00 82.12 210 ALA A O 1
ATOM 1739 N N . ILE A 1 211 ? -20.242 -15.065 44.187 1.00 82.19 211 ILE A N 1
ATOM 1740 C CA . ILE A 1 211 ? -19.707 -14.959 45.547 1.00 82.19 211 ILE A CA 1
ATOM 1741 C C . ILE A 1 211 ? -20.785 -15.311 46.567 1.00 82.19 211 ILE A C 1
ATOM 1743 O O . ILE A 1 211 ? -21.695 -14.530 46.829 1.00 82.19 211 ILE A O 1
ATOM 1747 N N . GLU A 1 212 ? -20.628 -16.473 47.193 1.00 84.81 212 GLU A N 1
ATOM 1748 C CA . GLU A 1 212 ? -21.570 -16.986 48.196 1.00 84.81 212 GLU A CA 1
ATOM 1749 C C . GLU A 1 212 ? -21.123 -16.723 49.647 1.00 84.81 212 GLU A C 1
ATOM 1751 O O . GLU A 1 212 ? -21.933 -16.785 50.568 1.00 84.81 212 GLU A O 1
ATOM 1756 N N . THR A 1 213 ? -19.839 -16.412 49.882 1.00 91.19 213 THR A N 1
ATOM 1757 C CA . THR A 1 213 ? -19.273 -16.257 51.237 1.00 91.19 213 THR A CA 1
ATOM 1758 C C . THR A 1 213 ? -18.953 -14.804 51.589 1.00 91.19 213 THR A C 1
ATOM 1760 O O . THR A 1 213 ? -18.359 -14.063 50.803 1.00 91.19 213 THR A O 1
ATOM 1763 N N . GLU A 1 214 ? -19.277 -14.399 52.822 1.00 90.56 214 GLU A N 1
ATOM 1764 C CA . GLU A 1 214 ? -19.065 -13.021 53.295 1.00 90.56 214 GLU A CA 1
ATOM 1765 C C . GLU A 1 214 ? -17.578 -12.625 53.304 1.00 90.56 214 GLU A C 1
ATOM 1767 O O . GLU A 1 214 ? -17.209 -11.524 52.889 1.00 90.56 214 GLU A O 1
ATOM 1772 N N . ASN A 1 215 ? -16.697 -13.550 53.697 1.00 90.06 215 ASN A N 1
ATOM 1773 C CA . ASN A 1 215 ? -15.252 -13.315 53.715 1.00 90.06 215 ASN A CA 1
ATOM 1774 C C . ASN A 1 215 ? -14.696 -13.031 52.308 1.00 90.06 215 ASN A C 1
ATOM 1776 O O . ASN A 1 215 ? -13.866 -12.132 52.145 1.00 90.06 215 ASN A O 1
ATOM 1780 N N . ALA A 1 216 ? -15.171 -13.748 51.283 1.00 87.31 216 ALA A N 1
ATOM 1781 C CA . ALA A 1 216 ? -14.758 -13.523 49.898 1.00 87.31 216 ALA A CA 1
ATOM 1782 C C . ALA A 1 216 ? -15.261 -12.172 49.366 1.00 87.31 216 ALA A C 1
ATOM 1784 O O . ALA A 1 216 ? -14.500 -11.452 48.716 1.00 87.31 216 ALA A O 1
ATOM 1785 N N . ALA A 1 217 ? -16.486 -11.770 49.723 1.00 88.38 217 ALA A N 1
ATOM 1786 C CA . ALA A 1 217 ? -17.020 -10.454 49.373 1.00 88.38 217 ALA A CA 1
ATOM 1787 C C . ALA A 1 217 ? -16.185 -9.312 49.987 1.00 88.38 217 ALA A C 1
ATOM 1789 O O . ALA A 1 217 ? -15.858 -8.331 49.311 1.00 88.38 217 ALA A O 1
ATOM 1790 N N . GLN A 1 218 ? -15.768 -9.447 51.253 1.00 91.31 218 GLN A N 1
ATOM 1791 C CA . GLN A 1 218 ? -14.892 -8.461 51.899 1.00 91.31 218 GLN A CA 1
ATOM 1792 C C . GLN A 1 218 ? -13.509 -8.380 51.230 1.00 91.31 218 GLN A C 1
ATOM 1794 O O . GLN A 1 218 ? -12.978 -7.280 51.044 1.00 91.31 218 GLN A O 1
ATOM 1799 N N . LEU A 1 219 ? -12.933 -9.522 50.842 1.00 90.31 219 LEU A N 1
ATOM 1800 C CA . LEU A 1 219 ? -11.660 -9.596 50.118 1.00 90.31 219 LEU A CA 1
ATOM 1801 C C . LEU A 1 219 ? -11.744 -8.934 48.738 1.00 90.31 219 LEU A C 1
ATOM 1803 O O . LEU A 1 219 ? -10.895 -8.099 48.412 1.00 90.31 219 LEU A O 1
ATOM 1807 N N . GLN A 1 220 ? -12.780 -9.238 47.955 1.00 89.25 220 GLN A N 1
ATOM 1808 C CA . GLN A 1 220 ? -12.967 -8.647 46.631 1.00 89.25 220 GLN A CA 1
ATOM 1809 C C . GLN A 1 220 ? -13.196 -7.134 46.722 1.00 89.25 220 GLN A C 1
ATOM 1811 O O . GLN A 1 220 ? -12.576 -6.377 45.975 1.00 89.25 220 GLN A O 1
ATOM 1816 N N . LYS A 1 221 ? -13.989 -6.669 47.698 1.00 90.06 221 LYS A N 1
ATOM 1817 C CA . LYS A 1 221 ? -14.186 -5.235 47.958 1.00 90.06 221 LYS A CA 1
ATOM 1818 C C . LYS A 1 221 ? -12.865 -4.526 48.258 1.00 90.06 221 LYS A C 1
ATOM 1820 O O . LYS A 1 221 ? -12.596 -3.473 47.683 1.00 90.06 221 LYS A O 1
ATOM 1825 N N . ARG A 1 222 ? -12.027 -5.093 49.135 1.00 92.44 222 ARG A N 1
ATOM 1826 C CA . ARG A 1 222 ? -10.706 -4.521 49.461 1.00 92.44 222 ARG A CA 1
ATOM 1827 C C . ARG A 1 222 ? -9.785 -4.507 48.243 1.00 92.44 222 ARG A C 1
ATOM 1829 O O . ARG A 1 222 ? -9.167 -3.482 47.972 1.00 92.44 222 ARG A O 1
ATOM 1836 N N . SER A 1 223 ? -9.735 -5.603 47.487 1.00 89.94 223 SER A N 1
ATOM 1837 C CA . SER A 1 223 ? -8.949 -5.699 46.250 1.00 89.94 223 SER A CA 1
ATOM 1838 C C . SER A 1 223 ? -9.385 -4.656 45.214 1.00 89.94 223 SER A C 1
ATOM 1840 O O . SER A 1 223 ? -8.552 -3.944 44.649 1.00 89.94 223 SER A O 1
ATOM 1842 N N . PHE A 1 224 ? -10.695 -4.483 45.030 1.00 90.62 224 PHE A N 1
ATOM 1843 C CA . PHE A 1 224 ? -11.258 -3.482 44.132 1.00 90.62 224 PHE A CA 1
ATOM 1844 C C . PHE A 1 224 ? -10.936 -2.050 44.578 1.00 90.62 224 PHE A C 1
ATOM 1846 O O . PHE A 1 224 ? -10.463 -1.252 43.766 1.00 90.62 224 PHE A O 1
ATOM 1853 N N . CYS A 1 225 ? -11.134 -1.724 45.861 1.00 90.12 225 CYS A N 1
ATOM 1854 C CA . CYS A 1 225 ? -10.797 -0.409 46.413 1.00 90.12 225 CYS A CA 1
ATOM 1855 C C . CYS A 1 225 ? -9.308 -0.084 46.246 1.00 90.12 225 CYS A C 1
ATOM 1857 O O . CYS A 1 225 ? -8.982 1.001 45.763 1.00 90.12 225 CYS A O 1
ATOM 1859 N N . ASN A 1 226 ? -8.421 -1.030 46.565 1.00 92.06 226 ASN A N 1
ATOM 1860 C CA . ASN A 1 226 ? -6.980 -0.856 46.386 1.00 92.06 226 ASN A CA 1
ATOM 1861 C C . ASN A 1 226 ? -6.635 -0.633 44.907 1.00 92.06 226 ASN A C 1
ATOM 1863 O O . ASN A 1 226 ? -5.951 0.331 44.569 1.00 92.06 226 ASN A O 1
ATOM 1867 N N . GLY A 1 227 ? -7.196 -1.445 44.007 1.00 89.69 227 GLY A N 1
ATOM 1868 C CA . GLY A 1 227 ? -6.984 -1.292 42.569 1.00 89.69 227 GLY A CA 1
ATOM 1869 C C . GLY A 1 227 ? -7.501 0.040 42.008 1.00 89.69 227 GLY A C 1
ATOM 1870 O O . GLY A 1 227 ? -6.894 0.596 41.096 1.00 89.69 227 GLY A O 1
ATOM 1871 N N . MET A 1 228 ? -8.603 0.578 42.539 1.00 89.44 228 MET A N 1
ATOM 1872 C CA . MET A 1 228 ? -9.109 1.909 42.176 1.00 89.44 228 MET A CA 1
ATOM 1873 C C . MET A 1 228 ? -8.197 3.025 42.689 1.00 89.44 228 MET A C 1
ATOM 1875 O O . MET A 1 228 ? -7.931 3.991 41.968 1.00 89.44 228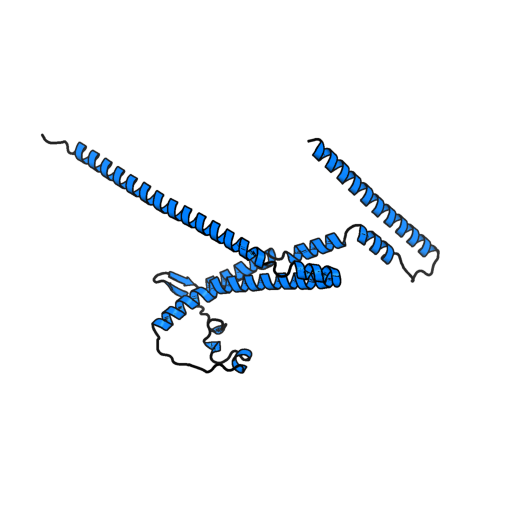 MET A O 1
ATOM 1879 N N . GLN A 1 229 ? -7.699 2.889 43.917 1.00 91.25 229 GLN A N 1
ATOM 1880 C CA . GLN A 1 229 ? -6.788 3.848 44.528 1.00 91.25 229 GLN A CA 1
ATOM 1881 C C . GLN A 1 229 ? -5.455 3.919 43.770 1.00 91.25 229 GLN A C 1
ATOM 1883 O O . GLN A 1 229 ? -4.975 5.018 43.490 1.00 91.25 229 GLN A O 1
ATOM 1888 N N . GLU A 1 230 ? -4.911 2.775 43.348 1.00 90.25 230 GLU A N 1
ATOM 1889 C CA . GLU A 1 230 ? -3.721 2.703 42.490 1.00 90.25 230 GLU A CA 1
ATOM 1890 C C . GLU A 1 230 ? -3.930 3.421 41.149 1.00 90.25 230 GLU A C 1
ATOM 1892 O O . GLU A 1 230 ? -3.102 4.239 40.744 1.00 90.25 230 GLU A O 1
ATOM 1897 N N . LEU A 1 231 ? -5.064 3.191 40.477 1.00 87.75 231 LEU A N 1
ATOM 1898 C CA . LEU A 1 231 ? -5.376 3.852 39.203 1.00 87.75 231 LEU A CA 1
ATOM 1899 C C . LEU A 1 231 ? -5.519 5.376 39.349 1.00 87.75 231 LEU A C 1
ATOM 1901 O O . LEU A 1 231 ? -5.073 6.137 38.483 1.00 87.75 231 LEU A O 1
ATOM 1905 N N . LEU A 1 232 ? -6.130 5.843 40.442 1.00 88.56 232 LEU A N 1
ATOM 1906 C CA . LEU A 1 232 ? -6.220 7.273 40.751 1.00 88.56 232 LEU A CA 1
ATOM 1907 C C . LEU A 1 232 ? -4.842 7.874 41.042 1.00 88.56 232 LEU A C 1
ATOM 1909 O O . LEU A 1 232 ? -4.548 8.975 40.569 1.00 88.56 232 LEU A O 1
ATOM 1913 N N . TYR A 1 233 ? -3.989 7.143 41.760 1.00 90.31 233 TYR A N 1
ATOM 1914 C CA . TYR A 1 233 ? -2.623 7.562 42.050 1.00 90.31 233 TYR A CA 1
ATOM 1915 C C . TYR A 1 233 ? -1.781 7.691 40.773 1.00 90.31 233 TYR A C 1
ATOM 1917 O O . TYR A 1 233 ? -1.155 8.732 40.555 1.00 90.31 233 TYR A O 1
ATOM 1925 N N . MET A 1 234 ? -1.843 6.705 39.871 1.00 86.25 234 MET A N 1
ATOM 1926 C CA . MET A 1 234 ? -1.183 6.770 38.559 1.00 86.25 234 MET A CA 1
ATOM 1927 C C . MET A 1 234 ? -1.633 7.996 37.749 1.00 86.25 234 MET A C 1
ATOM 1929 O O . MET A 1 234 ? -0.809 8.697 37.160 1.00 86.25 234 MET A O 1
ATOM 1933 N N . LYS A 1 235 ? -2.934 8.316 37.764 1.00 83.94 235 LYS A N 1
ATOM 1934 C CA . LYS A 1 235 ? -3.477 9.499 37.077 1.00 83.94 235 LYS A CA 1
ATOM 1935 C C . LYS A 1 235 ? -2.980 10.810 37.688 1.00 83.94 235 LYS A C 1
ATOM 1937 O O . LYS A 1 235 ? -2.717 11.770 36.960 1.00 83.94 235 LYS A O 1
ATOM 1942 N N . TYR A 1 236 ? -2.878 10.866 39.013 1.00 87.38 236 TYR A N 1
ATOM 1943 C CA . TYR A 1 236 ? -2.335 12.026 39.713 1.00 87.38 236 TYR A CA 1
ATOM 1944 C C . TYR A 1 236 ? -0.862 12.257 39.343 1.00 87.38 236 TYR A C 1
ATOM 1946 O O . TYR A 1 236 ? -0.492 13.381 38.995 1.00 87.38 236 TYR A O 1
ATOM 1954 N N . GLN A 1 237 ? -0.049 11.194 39.324 1.00 87.19 237 GLN A N 1
ATOM 1955 C CA . GLN A 1 237 ? 1.356 11.270 38.913 1.00 87.19 237 GLN A CA 1
ATOM 1956 C C . GLN A 1 237 ? 1.527 11.717 37.455 1.00 87.19 237 GLN A C 1
ATOM 1958 O O . GLN A 1 237 ? 2.322 12.618 37.191 1.00 87.19 237 GLN A O 1
ATOM 1963 N N . ASP A 1 238 ? 0.764 11.153 36.514 1.00 84.69 238 ASP A N 1
ATOM 1964 C CA . ASP A 1 238 ? 0.833 11.545 35.097 1.00 84.69 238 ASP A CA 1
ATOM 1965 C C . ASP A 1 238 ? 0.456 13.028 34.909 1.00 84.69 238 ASP A C 1
ATOM 1967 O O . ASP A 1 238 ? 1.130 13.777 34.197 1.00 84.69 238 ASP A O 1
ATOM 1971 N N . LYS A 1 239 ? -0.564 13.515 35.634 1.00 84.81 239 LYS A N 1
ATOM 1972 C CA . LYS A 1 239 ? -0.933 14.939 35.613 1.00 84.81 239 LYS A CA 1
ATOM 1973 C C . LYS A 1 239 ? 0.194 15.830 36.143 1.00 84.81 239 LYS A C 1
ATOM 1975 O O . LYS A 1 239 ? 0.498 16.837 35.509 1.00 84.81 239 LYS A O 1
ATOM 1980 N N . MET A 1 240 ? 0.828 15.459 37.257 1.00 86.38 240 MET A N 1
ATOM 1981 C CA . MET A 1 240 ? 1.969 16.199 37.814 1.00 86.38 240 MET A CA 1
ATOM 1982 C C . MET A 1 240 ? 3.145 16.245 36.832 1.00 86.38 240 MET A C 1
ATOM 1984 O O . MET A 1 240 ? 3.661 17.325 36.560 1.00 86.38 240 MET A O 1
ATOM 1988 N N . GLN A 1 241 ? 3.513 15.110 36.227 1.00 83.12 241 GLN A N 1
ATOM 1989 C CA . GLN A 1 241 ? 4.600 15.051 35.245 1.00 83.12 241 GLN A CA 1
ATOM 1990 C C . GLN A 1 241 ? 4.336 15.935 34.020 1.00 83.12 241 GLN A C 1
ATOM 1992 O O . GLN A 1 241 ? 5.258 16.583 33.522 1.00 83.12 241 GLN A O 1
ATOM 1997 N N . ARG A 1 242 ? 3.090 15.994 33.532 1.00 80.94 242 ARG A N 1
ATOM 1998 C CA . ARG A 1 242 ? 2.710 16.882 32.421 1.00 80.94 242 ARG A CA 1
ATOM 1999 C C . ARG A 1 242 ? 2.840 18.355 32.804 1.00 80.94 242 ARG A C 1
ATOM 2001 O O . ARG A 1 242 ? 3.409 19.114 32.024 1.00 80.94 242 ARG A O 1
ATOM 2008 N N . THR A 1 243 ? 2.386 18.741 33.997 1.00 82.12 243 THR A N 1
ATOM 2009 C CA . THR A 1 243 ? 2.523 20.117 34.501 1.00 82.12 243 THR A CA 1
ATOM 2010 C C . THR A 1 243 ? 3.993 20.510 34.653 1.00 82.12 243 THR A C 1
ATOM 2012 O O . THR A 1 243 ? 4.391 21.571 34.184 1.00 82.12 243 THR A O 1
ATOM 2015 N N . THR A 1 244 ? 4.831 19.641 35.226 1.00 81.00 244 THR A N 1
ATOM 2016 C CA . THR A 1 244 ? 6.274 19.898 35.358 1.00 81.00 244 THR A CA 1
ATOM 2017 C C . THR A 1 244 ? 6.952 20.036 33.994 1.00 81.00 244 THR A C 1
ATOM 2019 O O . THR A 1 244 ? 7.719 20.972 33.790 1.00 81.00 244 THR A O 1
ATOM 2022 N N . LYS A 1 245 ? 6.633 19.162 33.027 1.00 80.19 245 LYS A N 1
ATOM 2023 C CA . LYS A 1 245 ? 7.159 19.263 31.654 1.00 80.19 245 LYS A CA 1
ATOM 2024 C C . LYS A 1 245 ? 6.740 20.568 30.968 1.00 80.19 245 LYS A C 1
ATOM 2026 O O . LYS A 1 245 ? 7.562 21.174 30.295 1.00 80.19 245 LYS A O 1
ATOM 2031 N N . GLN A 1 246 ? 5.498 21.017 31.151 1.00 74.56 246 GLN A N 1
ATOM 2032 C CA . GLN A 1 246 ? 5.018 22.284 30.586 1.00 74.56 246 GLN A CA 1
ATOM 2033 C C . GLN A 1 246 ? 5.720 23.502 31.196 1.00 74.56 246 GLN A C 1
ATOM 2035 O O . GLN A 1 246 ? 6.101 24.403 30.455 1.00 74.56 246 GLN A O 1
ATOM 2040 N N . ILE A 1 247 ? 5.948 23.503 32.512 1.00 78.19 247 ILE A N 1
ATOM 2041 C CA . ILE A 1 247 ? 6.677 24.579 33.199 1.00 78.19 247 ILE A CA 1
ATOM 2042 C C . ILE A 1 247 ? 8.129 24.653 32.702 1.00 78.19 247 ILE A C 1
ATOM 2044 O O . ILE A 1 247 ? 8.604 25.740 32.393 1.00 78.19 247 ILE A O 1
ATOM 2048 N N . ILE A 1 248 ? 8.807 23.508 32.548 1.00 75.94 248 ILE A N 1
ATOM 2049 C CA . ILE A 1 248 ? 10.195 23.453 32.052 1.00 75.94 248 ILE A CA 1
ATOM 2050 C C . ILE A 1 248 ? 10.303 23.990 30.616 1.00 75.94 248 ILE A C 1
ATOM 2052 O O . ILE A 1 248 ? 11.241 24.718 30.304 1.00 75.94 248 ILE A O 1
ATOM 2056 N N . ILE A 1 249 ? 9.335 23.668 29.751 1.00 74.88 249 ILE A N 1
ATOM 2057 C CA . ILE A 1 249 ? 9.304 24.144 28.357 1.00 74.88 249 ILE A CA 1
ATOM 2058 C C . ILE A 1 249 ? 9.026 25.655 28.274 1.00 74.88 249 ILE A C 1
ATOM 2060 O O . ILE A 1 249 ? 9.472 26.290 27.330 1.00 74.88 249 ILE A O 1
ATOM 2064 N N . GLN A 1 250 ? 8.307 26.242 29.236 1.00 65.06 250 GLN A N 1
ATOM 2065 C CA . GLN A 1 250 ? 8.050 27.691 29.278 1.00 65.06 250 GLN A CA 1
ATOM 2066 C C . GLN A 1 250 ? 9.174 28.501 29.941 1.00 65.06 250 GLN A C 1
ATOM 2068 O O . GLN A 1 250 ? 9.238 29.712 29.749 1.00 65.06 250 GLN A O 1
ATOM 2073 N N . SER A 1 251 ? 10.041 27.860 30.730 1.00 61.25 251 SER A N 1
ATOM 2074 C CA . SER A 1 251 ? 11.187 28.503 31.391 1.00 61.25 251 SER A CA 1
ATOM 2075 C C . SER A 1 251 ? 12.455 28.588 30.530 1.00 61.25 251 SER A C 1
ATOM 2077 O O . SER A 1 251 ? 13.486 29.035 31.031 1.00 61.25 251 SER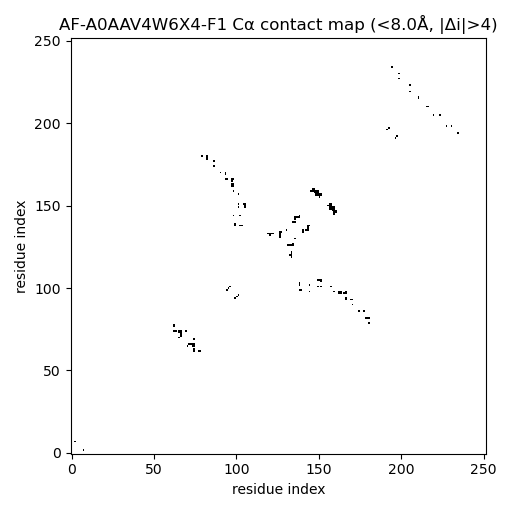 A O 1
ATOM 2079 N N . HIS A 1 252 ? 12.394 28.135 29.275 1.00 53.34 252 HIS A N 1
ATOM 2080 C CA . HIS A 1 252 ? 13.529 28.010 28.362 1.00 53.34 252 HIS A CA 1
ATOM 2081 C C . HIS A 1 252 ? 13.259 28.715 27.034 1.00 53.34 252 HIS A C 1
ATOM 2083 O O . HIS A 1 252 ? 14.252 29.206 26.449 1.00 53.34 252 HIS A O 1
#